Protein AF-A0A812M9R4-F1 (afdb_monomer_lite)

Secondary structure (DSSP, 8-state):
----S-----S--------TTSTT--TTS--S--HHHHHHHHHHHHHHHHHHHHHHHHHHHHS-GGGGTS-B-TTSPBTTSGGGTT--EEEEEE-HHHHHHHHHHHHHTSHHHHHHHTTTS-HHHHHHHHHHTTSS-BTTBSS---------HHHHHHHHHHHHHHHH-TTTHHHHTSTTSTTGGG--HHHHHHSHHHHEEEEEE-TTS--

Radius of gyration: 36.69 Å; chains: 1; bounding box: 53×46×105 Å

Foldseek 3Di:
DDDDPPPPDPPDDDDDDADDPDPPHCPVDDPDPPVPVVVVVVVVVVVVVVVVVVVVVVCVVVDDCCVVPFDAFPVRDGACDDPNNQLRDKDWDFPPCLVCVQVVLQVCLAPQNLVVVVVPDDPVVSVVSCVVQLVDDDPVHPDHSPHDHDHDVVVVCVVVVVVVCCVPPPVNVVVCLDCNDPCVVCRDPVNCVVCVVSGITMDGGHPPPPD

Organism: NCBI:txid1628268

pLDDT: mean 71.86, std 14.17, range [35.97, 97.44]

Structure (mmCIF, N/CA/C/O backbone):
data_AF-A0A812M9R4-F1
#
_entry.id   AF-A0A812M9R4-F1
#
loop_
_atom_site.group_PDB
_atom_site.id
_atom_site.type_symbol
_atom_site.label_atom_id
_atom_site.label_alt_id
_atom_site.label_comp_id
_atom_site.label_asym_id
_atom_site.label_entity_id
_atom_site.label_seq_id
_atom_site.pdbx_PDB_ins_code
_atom_site.Cartn_x
_atom_site.Cartn_y
_atom_site.Cartn_z
_atom_site.occupancy
_atom_site.B_iso_or_equiv
_atom_site.auth_seq_id
_atom_site.auth_comp_id
_atom_site.auth_asym_id
_atom_site.auth_atom_id
_atom_site.pdbx_PDB_model_num
ATOM 1 N N . MET A 1 1 ? 30.048 16.920 -60.007 1.00 39.50 1 MET A N 1
ATOM 2 C CA . MET A 1 1 ? 28.948 16.597 -60.938 1.00 39.50 1 MET A CA 1
ATOM 3 C C . MET A 1 1 ? 27.800 15.982 -60.155 1.00 39.50 1 MET A C 1
ATOM 5 O O . MET A 1 1 ? 27.846 14.800 -59.851 1.00 39.50 1 MET A O 1
ATOM 9 N N . GLY A 1 2 ? 26.817 16.793 -59.764 1.00 48.44 2 GLY A N 1
ATOM 10 C CA . GLY A 1 2 ? 25.521 16.292 -59.312 1.00 48.44 2 GLY A CA 1
ATOM 11 C C . GLY A 1 2 ? 24.586 16.263 -60.514 1.00 48.44 2 GLY A C 1
ATOM 12 O O . GLY A 1 2 ? 24.440 17.286 -61.177 1.00 48.44 2 GLY A O 1
ATOM 13 N N . SER A 1 3 ? 23.996 15.108 -60.815 1.00 43.22 3 SER A N 1
ATOM 14 C CA . SER A 1 3 ? 22.867 15.021 -61.739 1.00 43.22 3 SER A CA 1
ATOM 15 C C . SER A 1 3 ? 21.689 14.429 -60.984 1.00 43.22 3 SER A C 1
ATOM 17 O O . SER A 1 3 ? 21.770 13.347 -60.406 1.00 43.22 3 SER A O 1
ATOM 19 N N . CYS A 1 4 ? 20.643 15.240 -60.918 1.00 44.34 4 CYS A N 1
ATOM 20 C CA . CYS A 1 4 ? 19.433 15.069 -60.146 1.00 44.34 4 CYS A CA 1
ATOM 21 C C . CYS A 1 4 ? 18.510 14.061 -60.843 1.00 44.34 4 CYS A C 1
ATOM 23 O O . CYS A 1 4 ? 18.199 14.226 -62.022 1.00 44.34 4 CYS A O 1
ATOM 25 N N . CYS A 1 5 ? 17.985 13.079 -60.111 1.00 47.25 5 CYS A N 1
ATOM 26 C CA . CYS A 1 5 ? 16.724 12.445 -60.487 1.00 47.25 5 CYS A CA 1
ATOM 27 C C . CYS A 1 5 ? 15.587 13.404 -60.152 1.00 47.25 5 CYS A C 1
ATOM 29 O O . CYS A 1 5 ? 15.036 13.352 -59.060 1.00 47.25 5 CYS A O 1
ATOM 31 N N . CYS A 1 6 ? 15.332 14.311 -61.089 1.00 48.66 6 CYS A N 1
ATOM 32 C CA . CYS A 1 6 ? 14.051 14.919 -61.442 1.00 48.66 6 CYS A CA 1
ATOM 33 C C . CYS A 1 6 ? 14.378 15.976 -62.503 1.00 48.66 6 CYS A C 1
ATOM 35 O O . CYS A 1 6 ? 14.436 17.172 -62.209 1.00 48.66 6 CYS A O 1
ATOM 37 N N . SER A 1 7 ? 14.651 15.539 -63.737 1.00 35.97 7 SER A N 1
ATOM 38 C CA . SER A 1 7 ? 14.579 16.460 -64.869 1.00 35.97 7 SER A CA 1
ATOM 39 C C . SER A 1 7 ? 13.139 16.955 -64.968 1.00 35.97 7 SER A C 1
ATOM 41 O O . SER A 1 7 ? 12.220 16.192 -65.256 1.00 35.97 7 SER A O 1
ATOM 43 N N . ARG A 1 8 ? 12.971 18.244 -64.664 1.00 49.88 8 ARG A N 1
ATOM 44 C CA . ARG A 1 8 ? 11.932 19.115 -65.215 1.00 49.88 8 ARG A CA 1
ATOM 45 C C . ARG A 1 8 ? 11.937 18.914 -66.731 1.00 49.88 8 ARG A C 1
ATOM 47 O O . ARG A 1 8 ? 12.859 19.437 -67.324 1.00 49.88 8 ARG A O 1
ATOM 54 N N . ASP A 1 9 ? 11.017 18.130 -67.296 1.00 44.19 9 ASP A N 1
ATOM 55 C CA . ASP A 1 9 ? 10.668 18.115 -68.735 1.00 44.19 9 ASP A CA 1
ATOM 56 C C . ASP A 1 9 ? 9.443 17.210 -69.014 1.00 44.19 9 ASP A C 1
ATOM 58 O O . ASP A 1 9 ? 9.454 16.387 -69.919 1.00 44.19 9 ASP A O 1
ATOM 62 N N . ASP A 1 10 ? 8.355 17.342 -68.248 1.00 45.22 10 ASP A N 1
ATOM 63 C CA . ASP A 1 10 ? 7.054 16.757 -68.633 1.00 45.22 10 ASP A CA 1
ATOM 64 C C . ASP A 1 10 ? 5.893 17.741 -68.368 1.00 45.22 10 ASP A C 1
ATOM 66 O O . ASP A 1 10 ? 4.749 17.352 -68.147 1.00 45.22 10 ASP A O 1
ATOM 70 N N . GLU A 1 11 ? 6.151 19.050 -68.436 1.00 47.97 11 GLU A N 1
ATOM 71 C CA . GLU A 1 11 ? 5.091 20.030 -68.703 1.00 47.97 11 GLU A CA 1
ATOM 72 C C . GLU A 1 11 ? 4.887 20.133 -70.221 1.00 47.97 11 GLU A C 1
ATOM 74 O O . GLU A 1 11 ? 5.328 21.099 -70.826 1.00 47.97 11 GLU A O 1
ATOM 79 N N . ALA A 1 12 ? 4.302 19.104 -70.853 1.00 44.62 12 ALA A N 1
ATOM 80 C CA . ALA A 1 12 ? 3.541 19.207 -72.116 1.00 44.62 12 ALA A CA 1
ATOM 81 C C . ALA A 1 12 ? 3.262 17.834 -72.758 1.00 44.62 12 ALA A C 1
ATOM 83 O O . ALA A 1 12 ? 3.761 17.553 -73.844 1.00 44.62 12 ALA A O 1
ATOM 84 N N . LYS A 1 13 ? 2.385 16.998 -72.184 1.00 41.06 13 LYS A N 1
ATOM 85 C CA . LYS A 1 13 ? 1.499 16.155 -73.014 1.00 41.06 13 LYS A CA 1
ATOM 86 C C . LYS A 1 13 ? 0.095 16.119 -72.423 1.00 41.06 13 LYS A C 1
ATOM 88 O O . LYS A 1 13 ? -0.183 15.426 -71.452 1.00 41.06 13 LYS A O 1
ATOM 93 N N . ALA A 1 14 ? -0.725 16.943 -73.069 1.00 41.44 14 ALA A N 1
ATOM 94 C CA . ALA A 1 14 ? -2.174 17.017 -73.079 1.00 41.44 14 ALA A CA 1
ATOM 95 C C . ALA A 1 14 ? -2.905 15.699 -72.781 1.00 41.44 14 ALA A C 1
ATOM 97 O O . ALA A 1 14 ? -2.436 14.617 -73.133 1.00 41.44 14 ALA A O 1
ATOM 98 N N . GLU A 1 15 ? -4.091 15.851 -72.192 1.00 51.50 15 GLU A N 1
ATOM 99 C CA . GLU A 1 15 ? -5.118 14.831 -71.983 1.00 51.50 15 GLU A CA 1
ATOM 100 C C . GLU A 1 15 ? -5.062 13.664 -72.983 1.00 51.50 15 GLU A C 1
ATOM 102 O O . GLU A 1 15 ? -5.431 13.802 -74.149 1.00 51.50 15 GLU A O 1
ATOM 107 N N . GLN A 1 16 ? -4.658 12.479 -72.523 1.00 55.59 16 GLN A N 1
ATOM 108 C CA . GLN A 1 16 ? -4.908 11.230 -73.242 1.00 55.59 16 GLN A CA 1
ATOM 109 C C . GLN A 1 16 ? -5.413 10.176 -72.258 1.00 55.59 16 GLN A C 1
ATOM 111 O O . GLN A 1 16 ? -4.800 9.920 -71.224 1.00 55.59 16 GLN A O 1
ATOM 116 N N . LYS A 1 17 ? -6.581 9.604 -72.570 1.00 54.16 17 LYS A N 1
ATOM 117 C CA . LYS A 1 17 ? -7.322 8.678 -71.704 1.00 54.16 17 LYS A CA 1
ATOM 118 C C . LYS A 1 17 ? -6.531 7.386 -71.462 1.00 54.16 17 LYS A C 1
ATOM 120 O O . LYS A 1 17 ? -6.054 6.762 -72.406 1.00 54.16 17 LYS A O 1
ATOM 125 N N . PHE A 1 18 ? -6.450 6.962 -70.201 1.00 53.94 18 PHE A N 1
ATOM 126 C CA . PHE A 1 18 ? -5.855 5.686 -69.796 1.00 53.94 18 PHE A CA 1
ATOM 127 C C . PHE A 1 18 ? -6.773 4.522 -70.205 1.00 53.94 18 PHE A C 1
ATOM 129 O O . PHE A 1 18 ? -7.908 4.435 -69.739 1.00 53.94 18 PHE A O 1
ATOM 136 N N . GLY A 1 19 ? -6.298 3.643 -71.091 1.00 56.34 19 GLY A N 1
ATOM 137 C CA . GLY A 1 19 ? -7.008 2.439 -71.535 1.00 56.34 19 GLY A CA 1
ATOM 138 C C . GLY A 1 19 ? -6.307 1.162 -71.067 1.00 56.34 19 GLY A C 1
ATOM 139 O O . GLY A 1 19 ? -5.078 1.103 -71.047 1.00 56.34 19 GLY A O 1
ATOM 140 N N . LYS A 1 20 ? -7.088 0.142 -70.692 1.00 53.16 20 LYS A N 1
ATOM 141 C CA . LYS A 1 20 ? -6.586 -1.165 -70.234 1.00 53.16 20 LYS A CA 1
ATOM 142 C C . LYS A 1 20 ? -6.058 -1.982 -71.424 1.00 53.16 20 LYS A C 1
ATOM 144 O O . LYS A 1 20 ? -6.725 -2.035 -72.454 1.00 53.16 20 LYS A O 1
ATOM 149 N N . GLY A 1 21 ? -4.888 -2.611 -71.282 1.00 62.41 21 GLY A N 1
ATOM 150 C CA . GLY A 1 21 ? -4.250 -3.440 -72.317 1.00 62.41 21 GLY A CA 1
ATOM 151 C C . GLY A 1 21 ? -3.284 -2.722 -73.274 1.00 62.41 21 GLY A C 1
ATOM 152 O O . GLY A 1 21 ? -2.866 -3.323 -74.260 1.00 62.41 21 GLY A O 1
ATOM 153 N N . GLY A 1 22 ? -2.932 -1.457 -73.015 1.00 64.00 22 GLY A N 1
ATOM 154 C CA . GLY A 1 22 ? -1.917 -0.717 -73.778 1.00 64.00 22 GLY A CA 1
ATOM 155 C C . GLY A 1 22 ? -0.550 -0.663 -73.088 1.00 64.00 22 GLY A C 1
ATOM 156 O O . GLY A 1 22 ? -0.409 -0.994 -71.917 1.00 64.00 22 GLY A O 1
ATOM 157 N N . GLU A 1 23 ? 0.458 -0.134 -73.782 1.00 55.66 23 GLU A N 1
ATOM 158 C CA . GLU A 1 23 ? 1.835 0.036 -73.269 1.00 55.66 23 GLU A CA 1
ATOM 159 C C . GLU A 1 23 ? 1.939 0.983 -72.048 1.00 55.66 23 GLU A C 1
ATOM 161 O O . GLU A 1 23 ? 2.984 1.099 -71.412 1.00 55.66 23 GLU A O 1
ATOM 166 N N . LYS A 1 24 ? 0.836 1.659 -71.692 1.00 55.50 24 LYS A N 1
ATOM 167 C CA . LYS A 1 24 ? 0.681 2.509 -70.499 1.00 55.50 24 LYS A CA 1
ATOM 168 C C . LYS A 1 24 ? -0.412 2.016 -69.541 1.00 55.50 24 LYS A C 1
ATOM 170 O O . LYS A 1 24 ? -1.061 2.827 -68.881 1.00 55.50 24 LYS A O 1
ATOM 175 N N . ASP A 1 25 ? -0.637 0.707 -69.478 1.00 60.44 25 ASP A N 1
ATOM 176 C CA . ASP A 1 25 ? -1.569 0.100 -68.528 1.00 60.44 25 ASP A CA 1
ATOM 177 C C . ASP A 1 25 ? -1.021 0.161 -67.085 1.00 60.44 25 ASP A C 1
ATOM 179 O O . ASP A 1 25 ? 0.061 -0.341 -66.788 1.00 60.44 25 ASP A O 1
ATOM 183 N N . VAL A 1 26 ? -1.772 0.804 -66.182 1.00 58.84 26 VAL A N 1
ATOM 184 C CA . VAL A 1 26 ? -1.432 0.982 -64.751 1.00 58.84 26 VAL A CA 1
ATOM 185 C C . VAL A 1 26 ? -2.275 0.054 -63.856 1.00 58.84 26 VAL A C 1
ATOM 187 O O . VAL A 1 26 ? -2.227 0.133 -62.631 1.00 58.84 26 VAL A O 1
ATOM 190 N N . SER A 1 27 ? -3.064 -0.854 -64.440 1.00 62.84 27 SER A N 1
ATOM 191 C CA . SER A 1 27 ? -4.018 -1.682 -63.688 1.00 62.84 27 SER A CA 1
ATOM 192 C C . SER A 1 27 ? -3.389 -2.780 -62.810 1.00 62.84 27 SER A C 1
ATOM 194 O O . SER A 1 27 ? -4.092 -3.359 -61.985 1.00 62.84 27 SER A O 1
ATOM 196 N N . GLY A 1 28 ? -2.075 -3.021 -62.922 1.00 62.97 28 GLY A N 1
ATOM 197 C CA . GLY A 1 28 ? -1.299 -3.976 -62.111 1.00 62.97 28 GLY A CA 1
ATOM 198 C C . GLY A 1 28 ? -0.453 -3.366 -60.982 1.00 62.97 28 GLY A C 1
ATOM 199 O O . GLY A 1 28 ? 0.392 -4.056 -60.420 1.00 62.97 28 GLY A O 1
ATOM 200 N N . GLY A 1 29 ? -0.640 -2.083 -60.656 1.00 63.53 29 GLY A N 1
ATOM 201 C CA . GLY A 1 29 ? 0.233 -1.339 -59.736 1.00 63.53 29 GLY A CA 1
ATOM 202 C C . GLY A 1 29 ? 1.369 -0.606 -60.469 1.00 63.53 29 GLY A C 1
ATOM 203 O O . GLY A 1 29 ? 1.421 -0.636 -61.695 1.00 63.53 29 GLY A O 1
ATOM 204 N N . PRO A 1 30 ? 2.258 0.129 -59.773 1.00 64.25 30 PRO A N 1
ATOM 205 C CA . PRO A 1 30 ? 3.240 1.007 -60.420 1.00 64.25 30 PRO A CA 1
ATOM 206 C C . PRO A 1 30 ? 4.277 0.242 -61.273 1.00 64.25 30 PRO A C 1
ATOM 208 O O . PRO A 1 30 ? 5.326 -0.155 -60.783 1.00 64.25 30 PRO A O 1
ATOM 211 N N . VAL A 1 31 ? 4.025 0.091 -62.579 1.00 58.34 31 VAL A N 1
ATOM 212 C CA . VAL A 1 31 ? 4.848 -0.697 -63.530 1.00 58.34 31 VAL A CA 1
ATOM 213 C C . VAL A 1 31 ? 6.082 0.048 -64.084 1.00 58.34 31 VAL A C 1
ATOM 215 O O . VAL A 1 31 ? 6.569 -0.252 -65.171 1.00 58.34 31 VAL A O 1
ATOM 218 N N . LYS A 1 32 ? 6.609 1.059 -63.383 1.00 57.41 32 LYS A N 1
ATOM 219 C CA . LYS A 1 32 ? 7.833 1.767 -63.811 1.00 57.41 32 LYS A CA 1
ATOM 220 C C . LYS A 1 32 ? 8.992 1.401 -62.892 1.00 57.41 32 LYS A C 1
ATOM 222 O O . LYS A 1 32 ? 8.864 1.549 -61.684 1.00 57.41 32 LYS A O 1
ATOM 227 N N . ASN A 1 33 ? 10.127 1.006 -63.472 1.00 54.91 33 ASN A N 1
ATOM 228 C CA . ASN A 1 33 ? 11.405 0.780 -62.787 1.00 54.91 33 ASN A CA 1
ATOM 229 C C . ASN A 1 33 ? 11.860 2.053 -62.046 1.00 54.91 33 ASN A C 1
ATOM 231 O O . ASN A 1 33 ? 12.600 2.873 -62.590 1.00 54.91 33 ASN A O 1
ATOM 235 N N . ARG A 1 34 ? 11.405 2.255 -60.802 1.00 61.22 34 ARG A N 1
ATOM 236 C CA . ARG A 1 34 ? 11.771 3.405 -59.955 1.00 61.22 34 ARG A CA 1
ATOM 237 C C . ARG A 1 34 ? 13.104 3.159 -59.244 1.00 61.22 34 ARG A C 1
ATOM 239 O O . ARG A 1 34 ? 13.221 3.295 -58.034 1.00 61.22 34 ARG A O 1
ATOM 246 N N . HIS A 1 35 ? 14.126 2.819 -60.023 1.00 62.25 35 HIS A N 1
ATOM 247 C CA . HIS A 1 35 ? 15.444 2.423 -59.522 1.00 62.25 35 HIS A CA 1
ATOM 248 C C . HIS A 1 35 ? 16.175 3.555 -58.773 1.00 62.25 35 HIS A C 1
ATOM 250 O O . HIS A 1 35 ? 17.030 3.294 -57.934 1.00 62.25 35 HIS A O 1
ATOM 256 N N . CYS A 1 36 ? 15.846 4.819 -59.068 1.00 63.41 36 CYS A N 1
ATOM 257 C CA . CYS A 1 36 ? 16.551 5.968 -58.497 1.00 63.41 36 CYS A CA 1
ATOM 258 C C . CYS A 1 36 ? 16.106 6.328 -57.069 1.00 63.41 36 CYS A C 1
ATOM 260 O O . CYS A 1 36 ? 16.917 6.785 -56.269 1.00 63.41 36 CYS A O 1
ATOM 262 N N . THR A 1 37 ? 14.830 6.118 -56.727 1.00 70.44 37 THR A N 1
ATOM 263 C CA . THR A 1 37 ? 14.314 6.398 -55.374 1.00 70.44 37 THR A CA 1
ATOM 264 C C . THR A 1 37 ? 14.510 5.213 -54.430 1.00 70.44 37 THR A C 1
ATOM 266 O O . THR A 1 37 ? 14.726 5.416 -53.239 1.00 70.44 37 THR A O 1
ATOM 269 N N . ASP A 1 38 ? 14.478 3.989 -54.961 1.00 71.12 38 ASP A N 1
ATOM 270 C CA . ASP A 1 38 ? 14.572 2.756 -54.175 1.00 71.12 38 ASP A CA 1
ATOM 271 C C . ASP A 1 38 ? 15.967 2.564 -53.553 1.00 71.12 38 ASP A C 1
ATOM 273 O O . ASP A 1 38 ? 16.084 2.349 -52.353 1.00 71.12 38 ASP A O 1
ATOM 277 N N . VAL A 1 39 ? 17.047 2.793 -54.316 1.00 82.50 39 VAL A N 1
ATOM 278 C CA . VAL A 1 39 ? 18.433 2.649 -53.817 1.00 82.50 39 VAL A CA 1
ATOM 279 C C . VAL A 1 39 ? 18.738 3.613 -52.665 1.00 82.50 39 VAL A C 1
ATOM 281 O O . VAL A 1 39 ? 19.320 3.211 -51.657 1.00 82.50 39 VAL A O 1
ATOM 284 N N . LEU A 1 40 ? 18.323 4.880 -52.782 1.00 85.88 40 LEU A N 1
ATOM 285 C CA . LEU A 1 40 ? 18.484 5.866 -51.709 1.00 85.88 40 LEU A CA 1
ATOM 286 C C . LEU A 1 40 ? 17.677 5.459 -50.465 1.00 85.88 40 LEU A C 1
ATOM 288 O O . LEU A 1 40 ? 18.190 5.523 -49.348 1.00 85.88 40 LEU A O 1
ATOM 292 N N . CYS A 1 41 ? 16.433 5.011 -50.659 1.00 84.12 41 CYS A N 1
ATOM 293 C CA . CYS A 1 41 ? 15.557 4.560 -49.581 1.00 84.12 41 CYS A CA 1
ATOM 294 C C . CYS A 1 41 ? 16.131 3.330 -48.856 1.00 84.12 41 CYS A C 1
ATOM 296 O O . CYS A 1 41 ? 16.160 3.304 -47.627 1.00 84.12 41 CYS A O 1
ATOM 298 N N . CYS A 1 42 ? 16.682 2.356 -49.590 1.00 86.75 42 CYS A N 1
ATOM 299 C CA . CYS A 1 42 ? 17.352 1.190 -49.017 1.00 86.75 42 CYS A CA 1
ATOM 300 C C . CYS A 1 42 ? 18.568 1.574 -48.164 1.00 86.75 42 CYS A C 1
ATOM 302 O O . CYS A 1 42 ? 18.737 1.028 -47.077 1.00 86.75 42 CYS A O 1
ATOM 304 N N . ILE A 1 43 ? 19.398 2.527 -48.608 1.00 90.81 43 ILE A N 1
ATOM 305 C CA . ILE A 1 43 ? 20.552 2.997 -47.820 1.00 90.81 43 ILE A CA 1
ATOM 306 C C . ILE A 1 43 ? 20.078 3.637 -46.512 1.00 90.81 43 ILE A C 1
ATOM 308 O O . ILE A 1 43 ? 20.595 3.309 -45.446 1.00 90.81 43 ILE A O 1
ATOM 312 N N . ILE A 1 44 ? 19.067 4.508 -46.574 1.00 93.12 44 ILE A N 1
ATOM 313 C CA . ILE A 1 44 ? 18.493 5.150 -45.383 1.00 93.12 44 ILE A CA 1
ATOM 314 C C . ILE A 1 44 ? 17.890 4.102 -44.435 1.00 93.12 44 ILE A C 1
ATOM 316 O O . ILE A 1 44 ? 18.095 4.182 -43.226 1.00 93.12 44 ILE A O 1
ATOM 320 N N . PHE A 1 45 ? 17.201 3.091 -44.966 1.00 92.94 45 PHE A N 1
ATOM 321 C CA . PHE A 1 45 ? 16.622 2.000 -44.181 1.00 92.94 45 PHE A CA 1
ATOM 322 C C . PHE A 1 45 ? 17.692 1.167 -43.465 1.00 92.94 45 PHE A C 1
ATOM 324 O O . PHE A 1 45 ? 17.566 0.881 -42.276 1.00 92.94 45 PHE A O 1
ATOM 331 N N . VAL A 1 46 ? 18.779 0.824 -44.157 1.00 95.50 46 VAL A N 1
ATOM 332 C CA . VAL A 1 46 ? 19.904 0.093 -43.561 1.00 95.50 46 VAL A CA 1
ATOM 333 C C . VAL A 1 46 ? 20.584 0.932 -42.476 1.00 95.50 46 VAL A C 1
ATOM 335 O O . VAL A 1 46 ? 20.827 0.432 -41.379 1.00 95.50 46 VAL A O 1
ATOM 338 N N . LEU A 1 47 ? 20.827 2.223 -42.731 1.00 96.12 47 LEU A N 1
ATOM 339 C CA . LEU A 1 47 ? 21.364 3.144 -41.723 1.00 96.12 47 LEU A CA 1
ATOM 340 C C . LEU A 1 47 ? 20.446 3.261 -40.501 1.00 96.12 47 LEU A C 1
ATOM 342 O O . LEU A 1 47 ? 20.940 3.306 -39.376 1.00 96.12 47 LEU A O 1
ATOM 346 N N . HIS A 1 48 ? 19.127 3.264 -40.698 1.00 95.94 48 HIS A N 1
ATOM 347 C CA . HIS A 1 48 ? 18.156 3.272 -39.607 1.00 95.94 48 HIS A CA 1
ATOM 348 C C . HIS A 1 48 ? 18.271 2.022 -38.725 1.00 95.94 48 HIS A C 1
ATOM 350 O O . HIS A 1 48 ? 18.317 2.154 -37.505 1.00 95.94 48 HIS A O 1
ATOM 356 N N . TRP A 1 49 ? 18.394 0.829 -39.315 1.00 97.44 49 TRP A N 1
ATOM 357 C CA . TRP A 1 49 ? 18.604 -0.410 -38.554 1.00 97.44 49 TRP A CA 1
ATOM 358 C C . TRP A 1 49 ? 19.894 -0.390 -37.736 1.00 97.44 49 TRP A C 1
ATOM 360 O O . TRP A 1 49 ? 19.881 -0.770 -36.566 1.00 97.44 49 TRP A O 1
ATOM 370 N N . PHE A 1 50 ? 20.995 0.091 -38.317 1.00 97.00 50 PHE A N 1
ATOM 371 C CA . PHE A 1 50 ? 22.255 0.227 -37.584 1.00 97.00 50 PHE A CA 1
ATOM 372 C C . PHE A 1 50 ? 22.169 1.274 -36.469 1.00 97.00 50 PHE A C 1
ATOM 374 O O . PHE A 1 50 ? 22.656 1.028 -35.367 1.00 97.00 50 PHE A O 1
ATOM 381 N N . GLY A 1 51 ? 21.513 2.411 -36.717 1.00 96.31 51 GLY A N 1
ATOM 382 C CA . GLY A 1 51 ? 21.275 3.436 -35.700 1.00 96.31 51 GLY A CA 1
ATOM 383 C C . GLY A 1 51 ? 20.407 2.924 -34.550 1.00 96.31 51 GLY A C 1
ATOM 384 O O . GLY A 1 51 ? 20.739 3.128 -33.385 1.00 96.31 51 GLY A O 1
ATOM 385 N N . PHE A 1 52 ? 19.338 2.193 -34.865 1.00 96.12 52 PHE A N 1
ATOM 386 C CA . PHE A 1 52 ? 18.481 1.552 -33.872 1.00 96.12 52 PHE A CA 1
ATOM 387 C C . PHE A 1 52 ? 19.258 0.533 -33.032 1.00 96.12 52 PHE A C 1
ATOM 389 O O . PHE A 1 52 ? 19.214 0.592 -31.805 1.00 96.12 52 PHE A O 1
ATOM 396 N N . ALA A 1 53 ? 20.030 -0.348 -33.677 1.00 96.06 53 ALA A N 1
ATOM 397 C CA . ALA A 1 53 ? 20.864 -1.321 -32.981 1.00 96.06 53 ALA A CA 1
ATOM 398 C C . ALA A 1 53 ? 21.863 -0.632 -32.037 1.00 96.06 53 ALA A C 1
ATOM 400 O O . ALA A 1 53 ? 21.973 -1.026 -30.878 1.00 96.06 53 ALA A O 1
ATOM 401 N N . ALA A 1 54 ? 22.535 0.430 -32.490 1.00 95.50 54 ALA A N 1
ATOM 402 C CA . ALA A 1 54 ? 23.479 1.183 -31.666 1.00 95.50 54 ALA A CA 1
ATOM 403 C C . ALA A 1 54 ? 22.823 1.767 -30.402 1.00 95.50 54 ALA A C 1
ATOM 405 O O . ALA A 1 54 ? 23.385 1.647 -29.316 1.00 95.50 54 ALA A O 1
ATOM 406 N N . ILE A 1 55 ? 21.619 2.339 -30.520 1.00 93.94 55 ILE A N 1
ATOM 407 C CA . ILE A 1 55 ? 20.871 2.887 -29.376 1.00 93.94 55 ILE A CA 1
ATOM 408 C C . ILE A 1 55 ? 20.456 1.776 -28.404 1.00 93.94 55 ILE A C 1
ATOM 410 O O . ILE A 1 55 ? 20.591 1.941 -27.193 1.00 93.94 55 ILE A O 1
ATOM 414 N N . VAL A 1 56 ? 19.989 0.632 -28.915 1.00 92.06 56 VAL A N 1
ATOM 415 C CA . VAL A 1 56 ? 19.613 -0.523 -28.082 1.00 92.06 56 VAL A CA 1
ATOM 416 C C . VAL A 1 56 ? 20.815 -1.052 -27.299 1.00 92.06 56 VAL A C 1
ATOM 418 O O . VAL A 1 56 ? 20.709 -1.273 -26.094 1.00 92.06 56 VAL A O 1
ATOM 421 N N . PHE A 1 57 ? 21.969 -1.220 -27.952 1.00 92.69 57 PHE A N 1
ATOM 422 C CA . PHE A 1 57 ? 23.184 -1.689 -27.281 1.00 92.69 57 PHE A CA 1
ATOM 423 C C . PHE A 1 57 ? 23.725 -0.676 -26.271 1.00 92.69 57 PHE A C 1
ATOM 425 O O . PHE A 1 57 ? 24.145 -1.085 -25.192 1.00 92.69 57 PHE A O 1
ATOM 432 N N . ALA A 1 58 ? 23.672 0.624 -26.575 1.00 90.94 58 ALA A N 1
ATOM 433 C CA . ALA A 1 58 ? 24.043 1.667 -25.620 1.00 90.94 58 ALA A CA 1
ATOM 434 C C . ALA A 1 58 ? 23.143 1.626 -24.372 1.00 90.94 58 ALA A C 1
ATOM 436 O O . ALA A 1 58 ? 23.640 1.575 -23.251 1.00 90.94 58 ALA A O 1
ATOM 437 N N . GLY A 1 59 ? 21.823 1.520 -24.558 1.00 86.56 59 GLY A N 1
ATOM 438 C CA . GLY A 1 59 ? 20.878 1.381 -23.448 1.00 86.56 59 GLY A CA 1
ATOM 439 C C . GLY A 1 59 ? 21.068 0.099 -22.631 1.00 86.56 59 GLY A C 1
ATOM 440 O O . GLY A 1 59 ? 20.831 0.102 -21.426 1.00 86.56 59 GLY A O 1
ATOM 441 N N . TY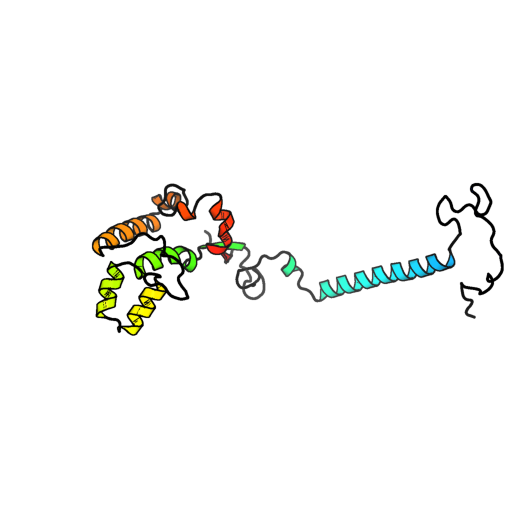R A 1 60 ? 21.526 -0.990 -23.257 1.00 86.56 60 TYR A N 1
ATOM 442 C CA . TYR A 1 60 ? 21.867 -2.226 -22.549 1.00 86.56 60 TYR A CA 1
ATOM 443 C C . TYR A 1 60 ? 23.176 -2.112 -21.755 1.00 86.56 60 TYR A C 1
ATOM 445 O O . TYR A 1 60 ? 23.285 -2.706 -20.688 1.00 86.56 60 TYR A O 1
ATOM 453 N N . ALA A 1 61 ? 24.160 -1.364 -22.263 1.00 86.19 61 ALA A N 1
ATOM 454 C CA . ALA A 1 61 ? 25.445 -1.162 -21.595 1.00 86.19 61 ALA A CA 1
ATOM 455 C C . ALA A 1 61 ? 25.329 -0.245 -20.367 1.00 86.19 61 ALA A C 1
ATOM 457 O O . ALA A 1 61 ? 25.935 -0.535 -19.337 1.00 86.19 61 ALA A O 1
ATOM 458 N N . ASP A 1 62 ? 24.532 0.821 -20.465 1.00 84.69 62 ASP A N 1
ATOM 459 C CA . ASP A 1 62 ? 24.306 1.761 -19.359 1.00 84.69 62 ASP A CA 1
ATOM 460 C C . ASP A 1 62 ? 23.217 1.272 -18.385 1.00 84.69 62 ASP A C 1
ATOM 462 O O . ASP A 1 62 ? 23.154 1.687 -17.225 1.00 84.69 62 ASP A O 1
ATOM 466 N N . GLY A 1 63 ? 22.326 0.397 -18.856 1.00 79.12 63 GLY A N 1
ATOM 467 C CA . GLY A 1 63 ? 21.204 -0.127 -18.090 1.00 79.12 63 GLY A CA 1
ATOM 468 C C . GLY A 1 63 ? 21.570 -1.306 -17.188 1.00 79.12 63 GLY A C 1
ATOM 469 O O . GLY A 1 63 ? 22.485 -2.078 -17.451 1.00 79.12 63 GLY A O 1
ATOM 470 N N . ASN A 1 64 ? 20.778 -1.503 -16.131 1.00 81.00 64 ASN A N 1
ATOM 471 C CA . ASN A 1 64 ? 20.789 -2.746 -15.364 1.00 81.00 64 ASN A CA 1
ATOM 472 C C . ASN A 1 64 ? 19.670 -3.669 -15.895 1.00 81.00 64 ASN A C 1
ATOM 474 O O . ASN A 1 64 ? 18.505 -3.452 -15.540 1.00 81.00 64 ASN A O 1
ATOM 478 N N . PRO A 1 65 ? 19.982 -4.696 -16.716 1.00 81.38 65 PRO A N 1
ATOM 479 C CA . PRO A 1 65 ? 18.975 -5.585 -17.305 1.00 81.38 65 PRO A CA 1
ATOM 480 C C . PRO A 1 65 ? 18.227 -6.413 -16.254 1.00 81.38 65 PRO A C 1
ATOM 482 O O . PRO A 1 65 ? 17.147 -6.937 -16.522 1.00 81.38 65 PRO A O 1
ATOM 485 N N . SER A 1 66 ? 18.763 -6.503 -15.038 1.00 79.25 66 SER A N 1
ATOM 486 C CA . SER A 1 66 ? 18.161 -7.254 -13.944 1.00 79.25 66 SER A CA 1
ATOM 487 C C . SER A 1 66 ? 16.825 -6.644 -13.496 1.00 79.25 66 SER A C 1
ATOM 489 O O . SER A 1 66 ? 15.873 -7.363 -13.203 1.00 79.25 66 SER A O 1
ATOM 491 N N . LYS A 1 67 ? 16.659 -5.320 -13.596 1.00 79.69 67 LYS A N 1
ATOM 492 C CA . LYS A 1 67 ? 15.391 -4.642 -13.258 1.00 79.69 67 LYS A CA 1
ATOM 493 C C . LYS A 1 67 ? 14.200 -5.066 -14.136 1.00 79.69 67 LYS A C 1
ATOM 495 O O . LYS A 1 67 ? 13.064 -4.777 -13.780 1.00 79.69 67 LYS A O 1
ATOM 500 N N . LEU A 1 68 ? 14.437 -5.741 -15.264 1.00 82.69 68 LEU A N 1
ATOM 501 C CA . LEU A 1 68 ? 13.384 -6.161 -16.193 1.00 82.69 68 LEU A CA 1
ATOM 502 C C . LEU A 1 68 ? 12.621 -7.414 -15.736 1.00 82.69 68 LEU A C 1
ATOM 504 O O . LEU A 1 68 ? 11.458 -7.580 -16.094 1.00 82.69 68 LEU A O 1
ATOM 508 N N . TYR A 1 69 ? 13.275 -8.303 -14.985 1.00 82.19 69 TYR A N 1
ATOM 509 C CA . TYR A 1 69 ? 12.688 -9.577 -14.548 1.00 82.19 69 TYR A CA 1
ATOM 510 C C . TYR A 1 69 ? 12.585 -9.703 -13.028 1.00 82.19 69 TYR A C 1
ATOM 512 O O . TYR A 1 69 ? 11.868 -10.578 -12.537 1.00 82.19 69 TYR A O 1
ATOM 520 N N . LEU A 1 70 ? 13.307 -8.865 -12.278 1.00 82.50 70 LEU A N 1
ATOM 521 C CA . LEU A 1 70 ? 13.235 -8.871 -10.825 1.00 82.50 70 LEU A CA 1
ATOM 522 C C . LEU A 1 70 ? 11.939 -8.223 -10.346 1.00 82.50 70 LEU A C 1
ATOM 524 O O . LEU A 1 70 ? 11.546 -7.163 -10.841 1.00 82.50 70 LEU A O 1
ATOM 528 N N . PRO A 1 71 ? 11.254 -8.857 -9.389 1.00 76.00 71 PRO A N 1
ATOM 529 C CA . PRO A 1 71 ? 9.954 -8.392 -8.982 1.00 76.00 71 PRO A CA 1
ATOM 530 C C . PRO A 1 71 ? 10.086 -7.310 -7.894 1.00 76.00 71 PRO A C 1
ATOM 532 O O . PRO A 1 71 ? 11.133 -7.168 -7.255 1.00 76.00 71 PRO A O 1
ATOM 535 N N . ARG A 1 72 ? 9.026 -6.514 -7.720 1.00 76.94 72 ARG A N 1
ATOM 536 C CA . ARG A 1 72 ? 9.035 -5.306 -6.885 1.00 76.94 72 ARG A CA 1
ATOM 537 C C . ARG A 1 72 ? 8.184 -5.430 -5.629 1.00 76.94 72 ARG A C 1
ATOM 539 O O . ARG A 1 72 ? 7.120 -6.047 -5.647 1.00 76.94 72 ARG A O 1
ATOM 546 N N . ASP A 1 73 ? 8.664 -4.786 -4.577 1.00 77.38 73 ASP A N 1
ATOM 547 C CA . ASP A 1 73 ? 7.981 -4.562 -3.306 1.00 77.38 73 ASP A CA 1
ATOM 548 C C . ASP A 1 73 ? 6.987 -3.373 -3.423 1.00 77.38 73 ASP A C 1
ATOM 550 O O . ASP A 1 73 ? 7.044 -2.592 -4.379 1.00 77.38 73 ASP A O 1
ATOM 554 N N . PHE A 1 74 ? 6.072 -3.201 -2.461 1.00 72.69 74 PHE A N 1
ATOM 555 C CA . PHE A 1 74 ? 5.129 -2.073 -2.396 1.00 72.69 74 PHE A CA 1
ATOM 556 C C . PHE A 1 74 ? 5.822 -0.707 -2.307 1.00 72.69 74 PHE A C 1
ATOM 558 O O . PHE A 1 74 ? 5.278 0.288 -2.784 1.00 72.69 74 PHE A O 1
ATOM 565 N N . LYS A 1 75 ? 7.030 -0.649 -1.731 1.00 73.44 75 LYS A N 1
ATOM 566 C CA . LYS A 1 75 ? 7.851 0.574 -1.695 1.00 73.44 75 LYS A CA 1
ATOM 567 C C . LYS A 1 75 ? 8.451 0.943 -3.054 1.00 73.44 75 LYS A C 1
ATOM 569 O O . LYS A 1 75 ? 8.991 2.032 -3.212 1.00 73.44 75 LYS A O 1
ATOM 574 N N . GLY A 1 76 ? 8.334 0.060 -4.047 1.00 75.69 76 GLY A N 1
ATOM 575 C CA . GLY A 1 76 ? 8.984 0.215 -5.344 1.00 75.69 76 GLY A CA 1
ATOM 576 C C . GLY A 1 76 ? 10.440 -0.257 -5.354 1.00 75.69 76 GLY A C 1
ATOM 577 O O . GLY A 1 76 ? 11.121 -0.070 -6.367 1.00 75.69 76 GLY A O 1
ATOM 578 N N . ASP A 1 77 ? 10.893 -0.905 -4.286 1.00 81.19 77 ASP A N 1
ATOM 579 C CA . ASP A 1 77 ? 12.210 -1.526 -4.215 1.00 81.19 77 ASP A CA 1
ATOM 580 C C . ASP A 1 77 ? 12.221 -2.848 -4.990 1.00 81.19 77 ASP A C 1
ATOM 582 O O . ASP A 1 77 ? 11.202 -3.536 -5.103 1.00 81.19 77 ASP A O 1
ATOM 586 N N . TYR A 1 78 ? 13.371 -3.198 -5.564 1.00 81.12 78 TYR A N 1
ATOM 587 C CA . TYR A 1 78 ? 13.555 -4.480 -6.239 1.00 81.12 78 TYR A CA 1
ATOM 588 C C . TYR A 1 78 ? 14.163 -5.481 -5.262 1.00 81.12 78 TYR A C 1
ATOM 590 O O . TYR A 1 78 ? 15.180 -5.194 -4.628 1.00 81.12 78 TYR A O 1
ATOM 598 N N . CYS A 1 79 ? 13.580 -6.674 -5.189 1.00 83.06 79 CYS A N 1
ATOM 599 C CA . CYS A 1 79 ? 14.198 -7.768 -4.451 1.00 83.06 79 CYS A CA 1
ATOM 600 C C . CYS A 1 79 ? 15.540 -8.135 -5.101 1.00 83.06 79 CYS A C 1
ATOM 602 O O . CYS A 1 79 ? 15.656 -8.037 -6.317 1.00 83.06 79 CYS A O 1
ATOM 604 N N . ASP A 1 80 ? 16.538 -8.560 -4.322 1.00 78.25 80 ASP A N 1
ATOM 605 C CA . ASP A 1 80 ? 17.858 -9.002 -4.816 1.00 78.25 80 ASP A CA 1
ATOM 606 C C . ASP A 1 80 ? 18.679 -7.935 -5.581 1.00 78.25 80 ASP A C 1
ATOM 608 O O . ASP A 1 80 ? 19.568 -8.255 -6.372 1.00 78.25 80 ASP A O 1
ATOM 612 N N . LEU A 1 81 ? 18.412 -6.647 -5.331 1.00 76.88 81 LEU A N 1
ATOM 613 C CA . LEU A 1 81 ? 19.216 -5.517 -5.809 1.00 76.88 81 LEU A CA 1
ATOM 614 C C . LEU A 1 81 ? 19.598 -4.594 -4.644 1.00 76.88 81 LE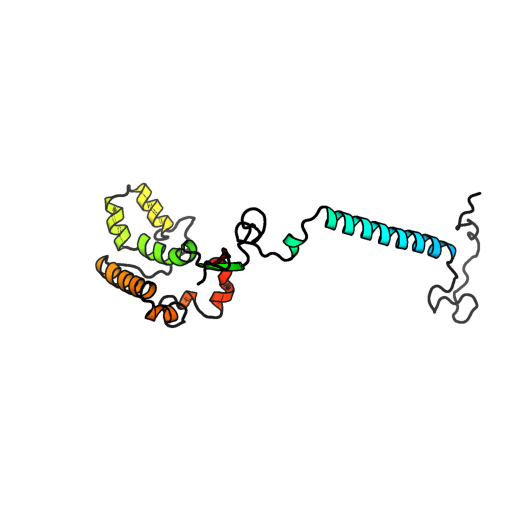U A C 1
ATOM 616 O O . LEU A 1 81 ? 18.816 -4.424 -3.716 1.00 76.88 81 LEU A O 1
ATOM 620 N N . GLU A 1 82 ? 20.796 -4.002 -4.727 1.00 72.19 82 GLU A N 1
ATOM 621 C CA . GLU A 1 82 ? 21.345 -2.973 -3.817 1.00 72.19 82 GLU A CA 1
ATOM 622 C C . GLU A 1 82 ? 21.105 -3.235 -2.315 1.00 72.19 82 GLU A C 1
ATOM 624 O O . GLU A 1 82 ? 21.934 -3.872 -1.670 1.00 72.19 82 GLU A O 1
ATOM 629 N N . GLU A 1 83 ? 19.989 -2.746 -1.771 1.00 66.69 83 GLU A N 1
ATOM 630 C CA . GLU A 1 83 ? 19.607 -2.813 -0.355 1.00 66.69 83 GLU A CA 1
ATOM 631 C C . GLU A 1 83 ? 19.065 -4.192 0.073 1.00 66.69 83 GLU A C 1
ATOM 633 O O . GLU A 1 83 ? 19.214 -4.586 1.228 1.00 66.69 83 GLU A O 1
ATOM 638 N N . TYR A 1 84 ? 18.508 -4.974 -0.859 1.00 70.06 84 TYR A N 1
ATOM 639 C CA . TYR A 1 84 ? 17.872 -6.275 -0.593 1.00 70.06 84 TYR A CA 1
ATOM 640 C C . TYR A 1 84 ? 18.666 -7.460 -1.175 1.00 70.06 84 TYR A C 1
ATOM 642 O O . TYR A 1 84 ? 18.090 -8.472 -1.583 1.00 70.06 84 TYR A O 1
ATOM 650 N N . GLN A 1 85 ? 19.998 -7.358 -1.236 1.00 66.25 85 GLN A N 1
ATOM 651 C CA . GLN A 1 85 ? 20.869 -8.440 -1.720 1.00 66.25 85 GLN A CA 1
ATOM 652 C C . GLN A 1 85 ? 20.698 -9.724 -0.886 1.00 66.25 85 GLN A C 1
ATOM 654 O O . GLN A 1 85 ? 20.817 -9.707 0.338 1.00 66.25 85 GLN A O 1
ATOM 659 N N . GLY A 1 86 ? 20.409 -10.853 -1.547 1.00 70.44 86 GLY A N 1
ATOM 660 C CA . GLY A 1 86 ? 20.150 -12.143 -0.885 1.00 70.44 86 GLY A CA 1
ATOM 661 C C . GLY A 1 86 ? 18.680 -12.389 -0.521 1.00 70.44 86 GLY A C 1
ATOM 662 O O . GLY A 1 86 ? 18.309 -13.473 -0.057 1.00 70.44 86 GLY A O 1
ATOM 663 N N . VAL A 1 87 ? 17.816 -11.412 -0.785 1.00 76.81 87 VAL A N 1
ATOM 664 C CA . VAL A 1 87 ? 16.378 -11.473 -0.544 1.00 76.81 87 VAL A CA 1
ATOM 665 C C . VAL A 1 87 ? 15.684 -11.807 -1.867 1.00 76.81 87 VAL A C 1
ATOM 667 O O . VAL A 1 87 ? 15.183 -10.943 -2.573 1.00 76.81 87 VAL A O 1
ATOM 670 N N . LYS A 1 88 ? 15.739 -13.085 -2.257 1.00 72.31 88 LYS A N 1
ATOM 671 C CA . LYS A 1 88 ? 15.434 -13.533 -3.629 1.00 72.31 88 LYS A CA 1
ATOM 672 C C . LYS A 1 88 ? 13.942 -13.701 -3.945 1.00 72.31 88 LYS A C 1
ATOM 674 O O . LYS A 1 88 ? 13.577 -13.833 -5.112 1.00 72.31 88 LYS A O 1
ATOM 679 N N . LYS A 1 89 ? 13.075 -13.806 -2.935 1.00 75.31 89 LYS A N 1
ATOM 680 C CA . LYS A 1 89 ? 11.669 -14.201 -3.118 1.00 75.31 89 LYS A CA 1
ATOM 681 C C . LYS A 1 89 ? 10.728 -13.089 -2.677 1.00 75.31 89 LYS A C 1
ATOM 683 O O . LYS A 1 89 ? 10.986 -12.433 -1.680 1.00 75.31 89 LYS A O 1
ATOM 688 N N . LEU A 1 90 ? 9.608 -12.937 -3.376 1.00 78.19 90 LEU A N 1
ATOM 689 C CA . LEU A 1 90 ? 8.483 -12.145 -2.887 1.00 78.19 90 LEU A CA 1
ATOM 690 C C . LEU A 1 90 ? 7.520 -13.024 -2.097 1.00 78.19 90 LEU A C 1
ATOM 692 O O . LEU A 1 90 ? 7.152 -14.107 -2.554 1.00 78.19 90 LEU A O 1
ATOM 696 N N . LEU A 1 91 ? 7.065 -12.515 -0.958 1.00 79.44 91 LEU A N 1
ATOM 697 C CA . LEU A 1 91 ? 5.927 -13.045 -0.216 1.00 79.44 91 LEU A CA 1
ATOM 698 C C . LEU A 1 91 ? 4.874 -11.950 -0.068 1.00 79.44 91 LEU A C 1
ATOM 700 O O . LEU A 1 91 ? 5.200 -10.772 0.015 1.00 79.44 91 LEU A O 1
ATOM 704 N N . ARG A 1 92 ? 3.601 -12.332 -0.015 1.00 78.62 92 ARG A N 1
ATOM 705 C CA . ARG A 1 92 ? 2.519 -11.434 0.383 1.00 78.62 92 ARG A CA 1
ATOM 706 C C . ARG A 1 92 ? 2.226 -11.618 1.870 1.00 78.62 92 ARG A C 1
ATOM 708 O O . ARG A 1 92 ? 1.802 -12.696 2.276 1.00 78.62 92 ARG A O 1
ATOM 715 N N . THR A 1 93 ? 2.478 -10.590 2.669 1.00 79.00 93 THR A N 1
ATOM 716 C CA . THR A 1 93 ? 2.144 -10.547 4.096 1.00 79.00 93 THR A CA 1
ATOM 717 C C . THR A 1 93 ? 0.812 -9.834 4.305 1.00 79.00 93 THR A C 1
ATOM 719 O O . THR A 1 93 ? 0.384 -9.033 3.474 1.00 79.00 93 THR A O 1
ATOM 722 N N . LEU A 1 94 ? 0.121 -10.147 5.402 1.00 78.88 94 LEU A N 1
ATOM 723 C CA . LEU A 1 94 ? -1.160 -9.525 5.729 1.00 78.88 94 LEU A CA 1
ATOM 724 C C . LEU A 1 94 ? -0.958 -8.045 6.083 1.00 78.88 94 LEU A C 1
ATOM 726 O O . LEU A 1 94 ? -0.128 -7.708 6.929 1.00 78.88 94 LEU A O 1
ATOM 730 N N . ASN A 1 95 ? -1.743 -7.165 5.469 1.00 78.81 95 ASN A N 1
ATOM 731 C CA . ASN A 1 95 ? -1.813 -5.765 5.852 1.00 78.81 95 ASN A CA 1
ATOM 732 C C . ASN A 1 95 ? -2.630 -5.636 7.138 1.00 78.81 95 ASN A C 1
ATOM 734 O O . ASN A 1 95 ? -3.853 -5.500 7.086 1.00 78.81 95 ASN A O 1
ATOM 738 N N . VAL A 1 96 ? -1.946 -5.660 8.282 1.00 76.44 96 VAL A N 1
ATOM 739 C CA . VAL A 1 96 ? -2.606 -5.617 9.593 1.00 76.44 96 VAL A CA 1
ATOM 740 C C . VAL A 1 96 ? -3.523 -4.401 9.701 1.00 76.44 96 VAL A C 1
ATOM 742 O O . VAL A 1 96 ? -4.647 -4.545 10.164 1.00 76.44 96 VAL A O 1
ATOM 745 N N . SER A 1 97 ? -3.104 -3.237 9.193 1.00 79.31 97 SER A N 1
ATOM 746 C CA . SER A 1 97 ? -3.901 -2.008 9.231 1.00 79.31 97 SER A CA 1
ATOM 747 C C . SER A 1 97 ? -5.222 -2.141 8.478 1.00 79.31 97 SER A C 1
ATOM 749 O O . SER A 1 97 ? -6.249 -1.728 8.997 1.00 79.31 97 SER A O 1
ATOM 751 N N . ALA A 1 98 ? -5.218 -2.749 7.290 1.00 74.88 98 ALA A N 1
ATOM 752 C CA . ALA A 1 98 ? -6.442 -2.943 6.514 1.00 74.88 98 ALA A CA 1
ATOM 753 C C . ALA A 1 98 ? -7.338 -4.042 7.103 1.00 74.88 98 ALA A C 1
ATOM 755 O O . ALA A 1 98 ? -8.557 -3.931 7.046 1.00 74.88 98 ALA A O 1
ATOM 756 N N . THR A 1 99 ? -6.751 -5.093 7.681 1.00 71.44 99 THR A N 1
ATOM 757 C CA . THR A 1 99 ? -7.523 -6.207 8.252 1.00 71.44 99 THR A CA 1
ATOM 758 C C . THR A 1 99 ? -8.140 -5.898 9.605 1.00 71.44 99 THR A C 1
ATOM 760 O O . THR A 1 99 ? -9.169 -6.470 9.943 1.00 71.44 99 THR A O 1
ATOM 763 N N . VAL A 1 100 ? -7.522 -5.016 10.394 1.00 74.00 100 VAL A N 1
ATOM 764 C CA . VAL A 1 100 ? -8.047 -4.641 11.713 1.00 74.00 100 VAL A CA 1
ATOM 765 C C . VAL A 1 100 ? -8.881 -3.369 11.675 1.00 74.00 100 VAL A C 1
ATOM 767 O O . VAL A 1 100 ? -9.472 -3.050 12.693 1.00 74.00 100 VAL A O 1
ATOM 770 N N . ASP A 1 101 ? -8.956 -2.647 10.553 1.00 79.06 101 ASP A N 1
ATOM 771 C CA . ASP A 1 101 ? -9.676 -1.366 10.467 1.00 79.06 101 ASP A CA 1
ATOM 772 C C . ASP A 1 101 ? -11.157 -1.508 10.847 1.00 79.06 101 ASP A C 1
ATOM 774 O O . ASP A 1 101 ? -11.670 -0.749 11.666 1.00 79.06 101 ASP A O 1
ATOM 778 N N . GLU A 1 102 ? -11.837 -2.530 10.323 1.00 74.06 102 GLU A N 1
ATOM 779 C CA . GLU A 1 102 ? -13.247 -2.783 10.639 1.00 74.06 102 GLU A CA 1
ATOM 780 C C . GLU A 1 102 ? -13.435 -3.195 12.104 1.00 74.06 102 GLU A C 1
ATOM 782 O O . GLU A 1 102 ? -14.311 -2.670 12.787 1.00 74.06 102 GLU A O 1
ATOM 787 N N . VAL A 1 103 ? -12.572 -4.071 12.622 1.00 73.06 103 VAL A N 1
ATOM 788 C CA . VAL A 1 103 ? -12.626 -4.534 14.020 1.00 73.06 103 VAL A CA 1
ATOM 789 C C . VAL A 1 103 ? -12.276 -3.402 14.995 1.00 73.06 103 VAL A C 1
ATOM 791 O O . VAL A 1 103 ? -12.892 -3.262 16.050 1.00 73.06 103 VAL A O 1
ATOM 794 N N . ALA A 1 104 ? -11.313 -2.553 14.642 1.00 78.19 104 ALA A N 1
ATOM 795 C CA . ALA A 1 104 ? -10.929 -1.386 15.423 1.00 78.19 104 ALA A CA 1
ATOM 796 C C . ALA A 1 104 ? -12.058 -0.357 15.446 1.00 78.19 104 ALA A C 1
ATOM 798 O O . ALA A 1 104 ? -12.366 0.173 16.509 1.00 78.19 104 ALA A O 1
ATOM 799 N N . LYS A 1 105 ? -12.725 -0.120 14.310 1.00 78.62 105 LYS A N 1
ATOM 800 C CA . LYS A 1 105 ? -13.919 0.730 14.249 1.00 78.62 105 LYS A CA 1
ATOM 801 C C . LYS A 1 105 ? -15.078 0.142 15.051 1.00 78.62 105 LYS A C 1
ATOM 803 O O . LYS A 1 105 ? -15.717 0.898 15.769 1.00 78.62 105 LYS A O 1
ATOM 808 N N . GLN A 1 106 ? -15.307 -1.174 15.018 1.00 75.12 106 GLN A N 1
ATOM 809 C CA . GLN A 1 106 ? -16.298 -1.837 15.885 1.00 75.12 106 GLN A CA 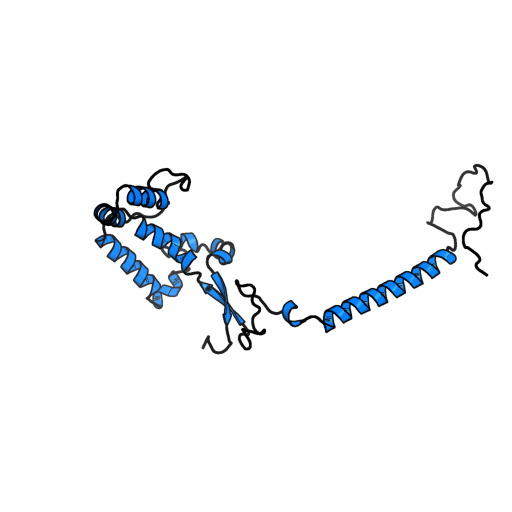1
ATOM 810 C C . GLN A 1 106 ? -16.015 -1.572 17.365 1.00 75.12 106 GLN A C 1
ATOM 812 O O . GLN A 1 106 ? -16.915 -1.213 18.117 1.00 75.12 106 GLN A O 1
ATOM 817 N N . LEU A 1 107 ? -14.757 -1.712 17.784 1.00 78.31 107 LEU A N 1
ATOM 818 C CA . LEU A 1 107 ? -14.369 -1.518 19.175 1.00 78.31 107 LEU A CA 1
ATOM 819 C C . LEU A 1 107 ? -14.466 -0.046 19.596 1.00 78.31 107 LEU A C 1
ATOM 821 O O . LEU A 1 107 ? -15.094 0.272 20.603 1.00 78.31 107 LEU A O 1
ATOM 825 N N . ILE A 1 108 ? -13.846 0.845 18.820 1.00 84.69 108 ILE A N 1
ATOM 826 C CA . ILE A 1 108 ? -13.710 2.266 19.147 1.00 84.69 108 ILE A CA 1
ATOM 827 C C . ILE A 1 108 ? -15.049 2.982 19.031 1.00 84.69 108 ILE A C 1
ATOM 829 O O . ILE A 1 108 ? -15.310 3.848 19.852 1.00 84.69 108 ILE A O 1
ATOM 833 N N . CYS A 1 109 ? -15.894 2.628 18.061 1.00 86.88 109 CYS A N 1
ATOM 834 C CA . CYS A 1 109 ? -17.187 3.271 17.826 1.00 86.88 109 CYS A CA 1
ATOM 835 C C . CYS A 1 109 ? -18.362 2.579 18.527 1.00 86.88 109 CYS A C 1
ATOM 837 O O . CYS A 1 109 ? -19.508 2.945 18.269 1.00 86.88 109 CYS A O 1
ATOM 839 N N . SER A 1 110 ? -18.104 1.616 19.412 1.00 84.00 110 SER A N 1
ATOM 840 C CA . SER A 1 110 ? -19.150 0.969 20.210 1.00 84.00 110 SER A CA 1
ATOM 841 C C . SER A 1 110 ? -19.812 1.927 21.206 1.00 84.00 110 SER A C 1
ATOM 843 O O . SER A 1 110 ? -19.225 2.941 21.598 1.00 84.00 110 SER A O 1
ATOM 845 N N . THR A 1 111 ? -21.041 1.638 21.635 1.00 82.81 111 THR A N 1
ATOM 846 C CA . THR A 1 111 ? -21.685 2.387 22.734 1.00 82.81 111 THR A CA 1
ATOM 847 C C . THR A 1 111 ? -20.943 2.225 24.059 1.00 82.81 111 THR A C 1
ATOM 849 O O . THR A 1 111 ? -20.791 3.205 24.782 1.00 82.81 111 THR A O 1
ATOM 852 N N . ALA A 1 112 ? -20.384 1.042 24.342 1.00 80.25 112 ALA A N 1
ATOM 853 C CA . ALA A 1 112 ? -19.562 0.822 25.532 1.00 80.25 112 ALA A CA 1
ATOM 854 C C . ALA A 1 112 ? -18.316 1.732 25.575 1.00 80.25 112 ALA A C 1
ATOM 856 O O . ALA A 1 112 ? -17.941 2.228 26.640 1.00 80.25 112 ALA A O 1
ATOM 857 N N . ALA A 1 113 ? -17.668 1.969 24.428 1.00 83.06 113 ALA A N 1
ATOM 858 C CA . ALA A 1 113 ? -16.543 2.900 24.338 1.00 83.06 113 ALA A CA 1
ATOM 859 C C . ALA A 1 113 ? -16.993 4.358 24.506 1.00 83.06 113 ALA A C 1
ATOM 861 O O . ALA A 1 113 ? -16.326 5.135 25.192 1.00 83.06 113 ALA A O 1
ATOM 862 N N . GLU A 1 114 ? -18.132 4.723 23.917 1.00 84.25 114 GLU A N 1
ATOM 863 C CA . GLU A 1 114 ? -18.702 6.063 24.036 1.00 84.25 114 GLU A CA 1
ATOM 864 C C . GLU A 1 114 ? -19.034 6.424 25.492 1.00 84.25 114 GLU A C 1
ATOM 866 O O . GLU A 1 114 ? -18.654 7.504 25.941 1.00 84.25 114 GLU A O 1
ATOM 871 N N . ASP A 1 115 ? -19.638 5.511 26.257 1.00 84.44 115 ASP A N 1
ATOM 872 C CA . ASP A 1 115 ? -19.967 5.732 27.673 1.00 84.44 115 ASP A CA 1
ATOM 873 C C . ASP A 1 115 ? -18.725 6.034 28.528 1.00 84.44 115 ASP A C 1
ATOM 875 O 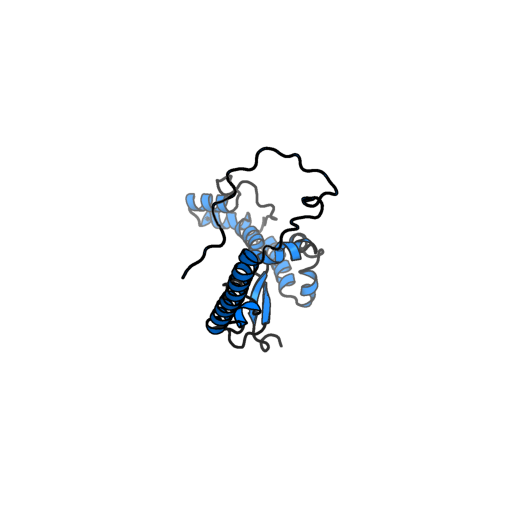O . ASP A 1 115 ? -18.767 6.873 29.432 1.00 84.44 115 ASP A O 1
ATOM 879 N N . ALA A 1 116 ? -17.586 5.410 28.215 1.00 82.81 116 ALA A N 1
ATOM 880 C CA . ALA A 1 116 ? -16.317 5.726 28.863 1.00 82.81 116 ALA A CA 1
ATOM 881 C C . ALA A 1 116 ? -15.774 7.097 28.419 1.00 82.81 116 ALA A C 1
ATOM 883 O O . ALA A 1 116 ? -15.325 7.891 29.250 1.00 82.81 116 ALA A O 1
ATOM 884 N N . LEU A 1 117 ? -15.841 7.400 27.119 1.00 85.69 117 LEU A N 1
ATOM 885 C CA . LEU A 1 117 ? -15.315 8.633 26.522 1.00 85.69 117 LEU A CA 1
ATOM 886 C C . LEU A 1 117 ? -16.082 9.886 26.968 1.00 85.69 117 LEU A C 1
ATOM 888 O O . LEU A 1 117 ? -15.458 10.932 27.141 1.00 85.69 117 LEU A O 1
ATOM 892 N N . VAL A 1 118 ? -17.388 9.787 27.242 1.00 86.81 118 VAL A N 1
ATOM 893 C CA . VAL A 1 118 ? -18.223 10.908 27.731 1.00 86.81 118 VAL A CA 1
ATOM 894 C C . VAL A 1 118 ? -17.709 11.484 29.055 1.00 86.81 118 VAL A C 1
ATOM 896 O O . VAL A 1 118 ? -17.904 12.665 29.338 1.00 86.81 118 VAL A O 1
ATOM 899 N N . THR A 1 119 ? -17.017 10.677 29.861 1.00 86.19 119 THR A N 1
ATOM 900 C CA . THR A 1 119 ? -16.454 11.120 31.147 1.00 86.19 119 THR A CA 1
ATOM 901 C C . THR A 1 119 ? -15.065 11.755 31.037 1.00 86.19 119 THR A C 1
ATOM 903 O O . THR A 1 119 ? -14.599 12.365 32.000 1.00 86.19 119 THR A O 1
ATOM 906 N N . ILE A 1 120 ? -14.400 11.618 29.885 1.00 88.56 120 ILE A N 1
ATOM 907 C CA . ILE A 1 120 ? -12.983 11.967 29.694 1.00 88.56 120 ILE A CA 1
ATOM 908 C C . ILE A 1 120 ? -12.816 13.103 28.677 1.00 88.56 120 ILE A C 1
ATOM 910 O O . ILE A 1 120 ? -11.939 13.950 28.847 1.00 88.56 120 ILE A O 1
ATOM 914 N N . LEU A 1 121 ? -13.631 13.125 27.620 1.00 90.06 121 LEU A N 1
ATOM 915 C CA . LEU A 1 121 ? -13.523 14.096 26.531 1.00 90.06 121 LEU A CA 1
ATOM 916 C C . LEU A 1 121 ? -14.312 15.374 26.827 1.00 90.06 121 LEU A C 1
ATOM 918 O O . LEU A 1 121 ? -15.346 15.361 27.496 1.00 90.06 121 LEU A O 1
ATOM 922 N N . SER A 1 122 ? -13.826 16.495 26.289 1.00 90.69 122 SER A N 1
ATOM 923 C CA . SER A 1 122 ? -14.595 17.738 26.261 1.00 90.69 122 SER A CA 1
ATOM 924 C C . SER A 1 122 ? -15.759 17.625 25.269 1.00 90.69 122 SER A C 1
AT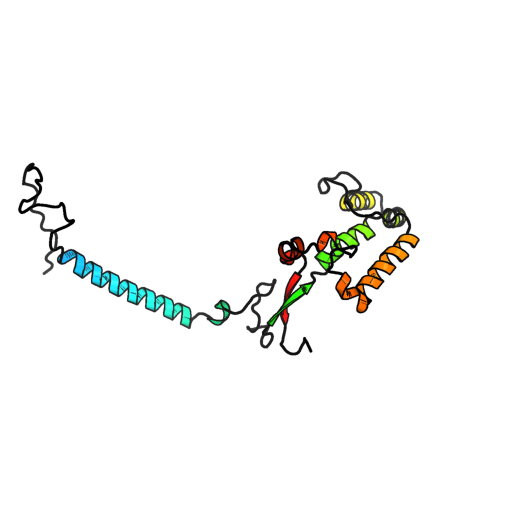OM 926 O O . SER A 1 122 ? -15.749 16.774 24.380 1.00 90.69 122 SER A O 1
ATOM 928 N N . SER A 1 123 ? -16.764 18.500 25.376 1.00 84.75 123 SER A N 1
ATOM 929 C CA . SER A 1 123 ? -17.920 18.465 24.468 1.00 84.75 123 SER A CA 1
ATOM 930 C C . SER A 1 123 ? -17.534 18.611 22.990 1.00 84.75 123 SER A C 1
ATOM 932 O O . SER A 1 123 ? -18.210 18.050 22.141 1.00 84.75 123 SER A O 1
ATOM 934 N N . ALA A 1 124 ? -16.447 19.330 22.686 1.00 86.12 124 ALA A N 1
ATOM 935 C CA . ALA A 1 124 ? -15.964 19.505 21.316 1.00 86.12 124 ALA A CA 1
ATOM 936 C C . ALA A 1 124 ? -15.302 18.226 20.772 1.00 86.12 124 ALA A C 1
ATOM 938 O O . ALA A 1 124 ? -15.636 17.779 19.679 1.00 86.12 124 ALA A O 1
ATOM 939 N N . ASP A 1 125 ? -14.431 17.592 21.563 1.00 89.62 125 ASP A N 1
ATOM 940 C CA . ASP A 1 125 ? -13.738 16.359 21.155 1.00 89.62 125 ASP A CA 1
ATOM 941 C C . ASP A 1 125 ? -14.713 15.180 21.006 1.00 89.62 125 ASP A C 1
ATOM 943 O O . ASP A 1 125 ? -14.502 14.257 20.218 1.00 89.62 125 ASP A O 1
ATOM 947 N N . LEU A 1 126 ? -15.797 15.207 21.781 1.00 88.62 126 LEU A N 1
ATOM 948 C CA . LEU A 1 126 ? -16.846 14.198 21.757 1.00 88.62 126 LEU A CA 1
ATOM 949 C C . LEU A 1 126 ? -17.677 14.270 20.469 1.00 88.62 126 LEU A C 1
ATOM 951 O O . LEU A 1 126 ? -18.014 13.230 19.899 1.00 88.62 126 LEU A O 1
ATOM 955 N N . ASP A 1 127 ? -17.954 15.478 19.976 1.00 88.44 127 ASP A N 1
ATOM 956 C CA . ASP A 1 127 ? -18.618 15.677 18.686 1.00 88.44 127 ASP A CA 1
ATOM 957 C C . ASP A 1 127 ? -17.712 15.250 17.517 1.00 88.44 127 ASP A C 1
ATOM 959 O O . ASP A 1 127 ? -18.182 14.575 16.594 1.00 88.44 127 ASP A O 1
ATOM 963 N N . ASP A 1 128 ? -16.406 15.533 17.594 1.00 90.06 128 ASP A N 1
ATOM 964 C CA . ASP A 1 128 ? -15.416 15.069 16.612 1.00 90.06 128 ASP A CA 1
ATOM 965 C C . ASP A 1 128 ? -15.319 13.534 16.579 1.00 90.06 128 ASP A C 1
ATOM 967 O O . ASP A 1 128 ? -15.343 12.926 15.504 1.00 90.06 128 ASP A O 1
ATOM 971 N N . TYR A 1 129 ? -15.289 12.880 17.745 1.00 88.75 129 TYR A N 1
ATOM 972 C CA . TYR A 1 129 ? -15.313 11.418 17.854 1.00 88.75 129 TYR A CA 1
ATOM 973 C C . TYR A 1 129 ? -16.594 10.818 17.255 1.00 88.75 129 TYR A C 1
ATOM 975 O O . TYR A 1 129 ? -16.536 9.890 16.442 1.00 88.75 129 TYR A O 1
ATOM 983 N N . ARG A 1 130 ? -17.766 11.361 17.604 1.00 88.12 130 ARG A N 1
ATOM 984 C CA . ARG A 1 130 ? -19.047 10.865 17.083 1.00 88.12 130 ARG A CA 1
ATOM 985 C C . ARG A 1 130 ? -19.188 11.083 15.576 1.00 88.12 130 ARG A C 1
ATOM 987 O O . ARG A 1 130 ? -19.809 10.255 14.905 1.00 88.12 130 ARG A O 1
ATOM 994 N N . CYS A 1 131 ? -18.598 12.152 15.038 1.00 89.31 131 CYS A N 1
ATOM 995 C CA . CYS A 1 131 ? -18.479 12.360 13.598 1.00 89.31 131 CYS A CA 1
ATOM 996 C C . CYS A 1 131 ? -17.531 11.338 12.956 1.00 89.31 131 CYS A C 1
ATOM 998 O O . CYS A 1 131 ? -17.904 10.724 11.963 1.00 89.31 131 CYS A O 1
ATOM 1000 N N . ALA A 1 132 ? -16.353 11.073 13.528 1.00 86.56 132 ALA A N 1
ATOM 1001 C CA . ALA A 1 132 ? -15.423 10.063 13.007 1.00 86.56 132 ALA A CA 1
ATOM 1002 C C . ALA A 1 132 ? -16.026 8.644 12.990 1.00 86.56 132 ALA A C 1
ATOM 1004 O O . ALA A 1 132 ? -15.736 7.848 12.097 1.00 86.56 132 ALA A O 1
ATOM 1005 N N . CYS A 1 133 ? -16.907 8.350 13.947 1.00 88.12 133 CYS A N 1
ATOM 1006 C CA . CYS A 1 133 ? -17.652 7.098 14.045 1.00 88.12 133 CYS A CA 1
ATOM 1007 C C . CYS A 1 133 ? -18.963 7.065 13.240 1.00 88.12 133 CYS A C 1
ATOM 1009 O O . CYS A 1 133 ? -19.716 6.098 13.342 1.00 88.12 133 CYS A O 1
ATOM 1011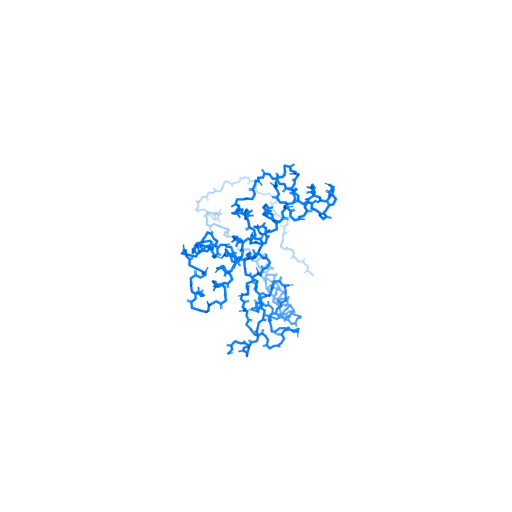 N N . CYS A 1 134 ? -19.264 8.110 12.463 1.00 87.94 134 CYS A N 1
ATOM 1012 C CA . CYS A 1 134 ? -20.514 8.278 11.717 1.00 87.94 134 CYS A CA 1
ATOM 1013 C C . CYS A 1 134 ? -21.795 8.069 12.553 1.00 87.94 134 CYS A C 1
ATOM 1015 O O . CYS A 1 134 ? -22.821 7.635 12.025 1.00 87.94 134 CYS A O 1
ATOM 1017 N N . LYS A 1 135 ? -21.751 8.384 13.856 1.00 83.69 135 LYS A N 1
ATOM 1018 C CA . LYS A 1 135 ? -22.923 8.390 14.750 1.00 83.69 135 LYS A CA 1
ATOM 1019 C C . LYS A 1 135 ? -23.734 9.678 14.613 1.00 83.69 135 LYS A C 1
ATOM 1021 O O . LYS A 1 135 ? -24.942 9.674 14.835 1.00 83.69 135 LYS A O 1
ATOM 1026 N N . LEU A 1 136 ? -23.077 10.769 14.216 1.00 86.06 136 LEU A N 1
ATOM 1027 C CA . LEU A 1 136 ? -23.728 12.001 13.779 1.00 86.06 136 LEU A CA 1
ATOM 1028 C C . LEU A 1 136 ? -23.469 12.255 12.289 1.00 86.06 136 LEU A C 1
ATOM 1030 O O . LEU A 1 136 ? -22.396 11.915 11.784 1.00 86.06 136 LEU A O 1
ATOM 1034 N N . PRO A 1 137 ? -24.426 12.877 11.577 1.00 81.81 137 PRO A N 1
ATOM 1035 C CA . PRO A 1 137 ? -24.227 13.274 10.192 1.00 81.81 137 PRO A CA 1
ATOM 1036 C C . PRO A 1 137 ? -23.188 14.399 10.115 1.00 81.81 137 PRO A C 1
ATOM 1038 O O . PRO A 1 137 ? -23.385 15.483 10.663 1.00 81.81 137 PRO A O 1
ATOM 1041 N N . CYS A 1 138 ? -22.089 14.153 9.408 1.00 84.44 138 CYS A N 1
ATOM 1042 C CA . CYS A 1 138 ? -21.039 15.139 9.172 1.00 84.44 138 CYS A CA 1
ATOM 1043 C C . CYS A 1 138 ? -20.429 14.967 7.774 1.00 84.44 138 CYS A C 1
ATOM 1045 O O . CYS A 1 138 ? -20.730 14.007 7.066 1.00 84.44 138 CYS A O 1
ATOM 1047 N N . ALA A 1 139 ? -19.578 15.904 7.347 1.00 83.88 139 ALA A N 1
ATOM 1048 C CA . ALA A 1 139 ? -19.056 15.939 5.976 1.00 83.88 139 ALA A CA 1
ATOM 1049 C C . ALA A 1 139 ? -18.307 14.656 5.554 1.00 83.88 139 ALA A C 1
ATOM 1051 O O . ALA A 1 139 ? -18.297 14.317 4.373 1.00 83.88 139 ALA A O 1
ATOM 1052 N N . SER A 1 140 ? -17.709 13.936 6.507 1.00 81.00 140 SER A N 1
ATOM 1053 C CA . SER A 1 140 ? -16.974 12.684 6.288 1.00 81.00 140 SER A CA 1
ATOM 1054 C C . SER A 1 140 ? -17.840 11.421 6.330 1.00 81.00 140 SER A C 1
ATOM 1056 O O . SER A 1 140 ? -17.346 10.348 5.994 1.00 81.00 140 SER A O 1
ATOM 1058 N N . CYS A 1 141 ? -19.113 11.523 6.719 1.00 82.06 141 CYS A N 1
ATOM 1059 C CA . CYS A 1 141 ? -19.962 10.376 7.031 1.00 82.06 141 CYS A CA 1
ATOM 1060 C C . CYS A 1 141 ? -21.344 10.504 6.391 1.00 82.06 141 CYS A C 1
ATOM 1062 O O . CYS A 1 141 ? -22.190 11.269 6.848 1.00 82.06 141 CYS A O 1
ATOM 1064 N N . GLN A 1 142 ? -21.578 9.722 5.335 1.00 74.56 142 GLN A N 1
ATOM 1065 C CA . GLN A 1 142 ? -22.853 9.702 4.607 1.00 74.56 142 GLN A CA 1
ATOM 1066 C C . GLN A 1 142 ? -23.786 8.548 5.010 1.00 74.56 142 GLN A C 1
ATOM 1068 O O . GLN A 1 142 ? -24.960 8.568 4.648 1.00 74.56 142 GLN A O 1
ATOM 1073 N N . ALA A 1 143 ? -23.290 7.555 5.753 1.00 75.25 143 ALA A N 1
ATOM 1074 C CA . ALA A 1 143 ? -24.064 6.409 6.228 1.00 75.25 143 ALA A CA 1
ATOM 1075 C C . ALA A 1 143 ? -23.505 5.876 7.558 1.00 75.25 143 ALA A C 1
ATOM 1077 O O . ALA A 1 143 ? -22.330 6.089 7.865 1.00 75.25 143 ALA A O 1
ATOM 1078 N N . SER A 1 144 ? -24.340 5.170 8.328 1.00 73.19 144 SER A N 1
ATOM 1079 C CA . SER A 1 144 ? -23.908 4.447 9.528 1.00 73.19 144 SER A CA 1
ATOM 1080 C C . SER A 1 144 ? -22.947 3.320 9.153 1.00 73.19 144 SER A C 1
ATOM 1082 O O . SER A 1 144 ? -23.184 2.607 8.174 1.00 73.19 144 SER A O 1
ATOM 1084 N N . LEU A 1 145 ? -21.903 3.110 9.954 1.00 72.94 145 LEU A N 1
ATOM 1085 C CA . LEU A 1 145 ? -21.049 1.930 9.828 1.00 72.94 145 LEU A CA 1
ATOM 1086 C C . LEU A 1 145 ? -21.933 0.694 10.067 1.00 72.94 145 LEU A C 1
ATOM 1088 O O . LEU A 1 145 ? -22.524 0.566 11.133 1.00 72.94 145 LEU A O 1
ATOM 1092 N N . GLY A 1 146 ? -22.066 -0.195 9.075 1.00 66.44 146 GLY A N 1
ATOM 1093 C CA . GLY A 1 146 ? -22.864 -1.434 9.154 1.00 66.44 146 GLY A CA 1
ATOM 1094 C C . GLY A 1 146 ? -22.226 -2.508 10.041 1.00 66.44 146 GLY A C 1
ATOM 1095 O O . GLY A 1 146 ? -22.131 -3.667 9.651 1.00 66.44 146 GLY A O 1
ATOM 1096 N N . LEU A 1 147 ? -21.699 -2.093 11.188 1.00 70.56 147 LEU A N 1
ATOM 1097 C CA . LEU A 1 147 ? -20.860 -2.857 12.094 1.00 70.56 147 LEU A CA 1
ATOM 1098 C C . LEU A 1 147 ? -21.682 -3.276 13.321 1.00 70.56 147 LEU A C 1
ATOM 1100 O O . LEU A 1 147 ? -22.547 -2.532 13.776 1.00 70.56 147 LEU A O 1
ATOM 1104 N N . GLN A 1 148 ? -21.419 -4.474 13.851 1.00 70.06 148 GLN A N 1
ATOM 1105 C CA . GLN A 1 148 ? -22.097 -4.980 15.047 1.00 70.06 148 GLN A CA 1
ATOM 1106 C C . GLN A 1 148 ? -21.692 -4.138 16.268 1.00 70.06 148 GLN A C 1
ATOM 1108 O O . GLN A 1 148 ? -20.502 -4.035 16.568 1.00 70.06 148 GLN A O 1
ATOM 1113 N N . ASP A 1 149 ? -22.672 -3.559 16.961 1.00 72.62 149 ASP A N 1
ATOM 1114 C CA . ASP A 1 149 ? -22.432 -2.723 18.141 1.00 72.62 149 ASP A CA 1
ATOM 1115 C C . ASP A 1 149 ? -22.142 -3.568 19.393 1.00 72.62 149 ASP A C 1
ATOM 1117 O O . ASP A 1 149 ? -22.634 -4.692 19.540 1.00 72.62 149 ASP A O 1
ATOM 1121 N N . ILE A 1 150 ? -21.328 -3.022 20.295 1.00 73.12 150 ILE A N 1
ATOM 1122 C CA . ILE A 1 150 ? -20.964 -3.640 21.571 1.00 73.12 150 ILE A CA 1
ATOM 1123 C C . ILE A 1 150 ? -21.616 -2.821 22.684 1.00 73.12 150 ILE A C 1
ATOM 1125 O O . ILE A 1 150 ? -21.082 -1.802 23.118 1.00 73.12 150 ILE A O 1
ATOM 1129 N N . GLU A 1 151 ? -22.767 -3.304 23.147 1.00 69.25 151 GLU A N 1
ATOM 1130 C CA . GLU A 1 151 ? -23.593 -2.618 24.146 1.00 69.25 151 GLU A CA 1
ATOM 1131 C C . GLU A 1 151 ? -23.045 -2.731 25.579 1.00 69.25 151 GLU A C 1
ATOM 1133 O O . GLU A 1 151 ? -23.278 -1.839 26.389 1.00 69.25 151 GLU A O 1
ATOM 1138 N N . ASP A 1 152 ? -22.281 -3.788 25.892 1.00 65.12 152 ASP A N 1
ATOM 1139 C CA . ASP A 1 152 ? -21.724 -4.042 27.230 1.00 65.12 152 ASP A CA 1
ATOM 1140 C C . ASP A 1 152 ? -20.255 -4.534 27.146 1.00 65.12 152 ASP A C 1
ATOM 1142 O O . ASP A 1 152 ? -19.949 -5.470 26.387 1.00 65.12 152 ASP A O 1
ATOM 1146 N N . PRO A 1 153 ? -19.315 -3.952 27.923 1.00 57.75 153 PRO A N 1
ATOM 1147 C CA . PRO A 1 153 ? -17.908 -4.369 27.956 1.00 57.75 153 PRO A CA 1
ATOM 1148 C C . PRO A 1 153 ? -17.690 -5.836 28.383 1.00 57.75 153 PRO A C 1
ATOM 1150 O O . PRO A 1 153 ? -16.696 -6.450 27.987 1.00 57.75 153 PRO A O 1
ATOM 1153 N N . ALA A 1 154 ? -18.606 -6.440 29.145 1.00 58.69 154 ALA A N 1
ATOM 1154 C CA . ALA A 1 154 ? -18.557 -7.861 29.493 1.00 58.69 154 ALA A CA 1
ATOM 1155 C C . ALA A 1 154 ? -18.874 -8.756 28.283 1.00 58.69 154 ALA A C 1
ATOM 1157 O O . ALA A 1 154 ? -18.238 -9.796 28.079 1.00 58.69 154 ALA A O 1
ATOM 1158 N N . THR A 1 155 ? -19.804 -8.327 27.427 1.00 57.25 155 THR A N 1
ATOM 1159 C CA . THR A 1 155 ? -20.093 -8.990 26.151 1.00 57.25 155 THR A CA 1
ATOM 1160 C C . THR A 1 155 ? -18.930 -8.802 25.177 1.00 57.25 155 THR A C 1
ATOM 1162 O O . THR A 1 155 ? -18.576 -9.756 24.483 1.00 57.25 155 THR A O 1
ATOM 1165 N N . ALA A 1 156 ? -18.256 -7.645 25.217 1.00 56.94 156 ALA A N 1
ATOM 1166 C CA . ALA A 1 156 ? -17.015 -7.381 24.490 1.00 56.94 156 ALA A CA 1
ATOM 1167 C C . ALA A 1 156 ? -15.916 -8.389 24.842 1.00 56.94 156 ALA A C 1
ATOM 1169 O O . ALA A 1 156 ? -15.316 -8.974 23.955 1.00 56.94 156 ALA A O 1
ATOM 1170 N N . ALA A 1 157 ? -15.671 -8.666 26.124 1.00 55.66 157 ALA A N 1
ATOM 1171 C CA . ALA A 1 157 ? -14.646 -9.632 26.527 1.00 55.66 157 ALA A CA 1
ATOM 1172 C C . ALA A 1 157 ? -14.941 -11.058 26.020 1.00 55.66 157 ALA A C 1
ATOM 1174 O O . ALA A 1 157 ? -14.017 -11.797 25.684 1.00 55.66 157 ALA A O 1
ATOM 1175 N N . SER A 1 158 ? -16.217 -11.440 25.912 1.00 59.12 158 SER A N 1
ATOM 1176 C CA . SER A 1 158 ? -16.623 -12.743 25.366 1.00 59.12 158 SER A CA 1
ATOM 1177 C C . SER A 1 158 ? -16.548 -12.806 23.834 1.00 59.12 158 SER A C 1
ATOM 1179 O O . SER A 1 158 ? -16.082 -13.802 23.275 1.00 59.12 158 SER A O 1
ATOM 1181 N N . SER A 1 159 ? -16.932 -11.734 23.135 1.00 57.94 159 SER A N 1
ATOM 1182 C CA . SER A 1 159 ? -16.855 -11.647 21.676 1.00 57.94 159 SER A CA 1
ATOM 1183 C C . SER A 1 159 ? -15.405 -11.462 21.226 1.00 57.94 159 SER A C 1
ATOM 1185 O O . SER A 1 159 ? -14.911 -12.254 20.439 1.00 57.94 159 SER A O 1
ATOM 1187 N N . ILE A 1 160 ? -14.663 -10.528 21.813 1.00 61.41 160 ILE A N 1
ATOM 1188 C CA . ILE A 1 160 ? -13.231 -10.314 21.581 1.00 61.41 160 ILE A CA 1
ATOM 1189 C C . ILE A 1 160 ? -12.428 -11.532 22.030 1.00 61.41 160 ILE A C 1
ATOM 1191 O O . ILE A 1 160 ? -11.562 -11.975 21.291 1.00 61.41 160 ILE A O 1
ATOM 1195 N N . GLY A 1 161 ? -12.722 -12.122 23.192 1.00 65.56 161 GLY A N 1
ATOM 1196 C CA . GLY A 1 161 ? -12.045 -13.328 23.673 1.00 65.56 161 GLY A CA 1
ATOM 1197 C C . GLY A 1 161 ? -12.274 -14.531 22.760 1.00 65.56 161 GLY A C 1
ATOM 1198 O O . GLY A 1 161 ? -11.331 -15.258 22.452 1.00 65.56 161 GLY A O 1
ATOM 1199 N N . SER A 1 162 ? -13.495 -14.711 22.246 1.00 63.03 162 SER A N 1
ATOM 1200 C CA . SER A 1 162 ? -13.775 -15.753 21.252 1.00 63.03 162 SER A CA 1
ATOM 1201 C C . SER A 1 162 ? -13.083 -15.480 19.911 1.00 63.03 162 SER A C 1
ATOM 1203 O O . SER A 1 162 ? -12.493 -16.406 19.355 1.00 63.03 162 SER A O 1
ATOM 1205 N N . ARG A 1 163 ? -13.030 -14.226 19.440 1.00 63.84 163 ARG A N 1
ATOM 1206 C CA . ARG A 1 163 ? -12.304 -13.826 18.218 1.00 63.84 163 ARG A CA 1
ATOM 1207 C C . ARG A 1 163 ? -10.790 -13.951 18.375 1.00 63.84 163 ARG A C 1
ATOM 1209 O O . ARG A 1 163 ? -10.131 -14.518 17.516 1.00 63.84 163 ARG A O 1
ATOM 1216 N N . MET A 1 164 ? -10.230 -13.525 19.504 1.00 65.00 164 MET A N 1
ATOM 1217 C CA . MET A 1 164 ? -8.823 -13.736 19.856 1.00 65.00 164 MET A CA 1
ATOM 1218 C C . MET A 1 164 ? -8.501 -15.227 19.933 1.00 65.00 164 MET A C 1
ATOM 1220 O O . MET A 1 164 ? -7.453 -15.638 19.443 1.00 65.00 164 MET A O 1
ATOM 1224 N N . SER A 1 165 ? -9.401 -16.056 20.473 1.00 65.75 165 SER A N 1
ATOM 1225 C CA . SER A 1 165 ? -9.217 -17.512 20.480 1.00 65.75 165 SER A CA 1
ATOM 1226 C C . SER A 1 165 ? -9.244 -18.112 19.071 1.00 65.75 165 SER A C 1
ATOM 1228 O O . SER A 1 165 ? -8.583 -19.109 18.818 1.00 65.75 165 SER A O 1
ATOM 1230 N N . GLU A 1 166 ? -9.969 -17.501 18.134 1.00 68.62 166 GLU A N 1
ATOM 1231 C CA . GLU A 1 166 ? -9.992 -17.908 16.726 1.00 68.62 166 GLU A CA 1
ATOM 1232 C C . GLU A 1 166 ? -8.685 -17.537 16.007 1.00 68.62 166 GLU A C 1
ATOM 1234 O O . GLU A 1 166 ? -8.189 -18.321 15.204 1.00 68.62 166 GLU A O 1
ATOM 1239 N N . PHE A 1 167 ? -8.085 -16.388 16.345 1.00 65.81 167 PHE A N 1
ATOM 1240 C CA . PHE A 1 167 ? -6.801 -15.942 15.789 1.00 65.81 167 PHE A CA 1
ATOM 1241 C C . PHE A 1 167 ? -5.569 -16.615 16.412 1.00 65.81 167 PHE A C 1
ATOM 1243 O O . PHE A 1 167 ? -4.536 -16.721 15.755 1.00 65.81 167 PHE A O 1
ATOM 1250 N N . THR A 1 168 ? -5.646 -17.035 17.677 1.00 70.69 168 THR A N 1
ATOM 1251 C CA . THR A 1 168 ? -4.498 -17.583 18.427 1.00 70.69 168 THR A CA 1
ATOM 1252 C C . THR A 1 168 ? -4.445 -19.109 18.453 1.00 70.69 168 THR A C 1
ATOM 1254 O O . THR A 1 168 ? -3.392 -19.668 18.756 1.00 70.69 168 THR A O 1
ATOM 1257 N N . ASP A 1 169 ? -5.543 -19.796 18.122 1.00 73.12 169 ASP A N 1
ATOM 1258 C CA . ASP A 1 169 ? -5.600 -21.258 18.098 1.00 73.12 169 ASP A CA 1
ATOM 1259 C C . ASP A 1 169 ? -5.178 -21.813 16.718 1.00 73.12 169 ASP A C 1
ATOM 1261 O O . ASP A 1 169 ? -5.903 -21.643 15.728 1.00 73.12 169 ASP A O 1
ATOM 1265 N N . PRO A 1 170 ? -4.040 -22.530 16.616 1.00 67.62 170 PRO A N 1
ATOM 1266 C CA . PRO A 1 170 ? -3.551 -23.070 15.347 1.00 67.62 170 PRO A CA 1
ATOM 1267 C C . PRO A 1 170 ? -4.497 -24.111 14.730 1.00 67.62 170 PRO A C 1
ATOM 1269 O O . PRO A 1 170 ? -4.436 -24.348 13.525 1.00 67.62 170 PRO A O 1
ATOM 1272 N N . SER A 1 171 ? -5.396 -24.714 15.517 1.00 69.94 171 SER A N 1
ATOM 1273 C CA . SER A 1 171 ? -6.392 -25.669 15.014 1.00 69.94 171 SER A CA 1
ATOM 1274 C C . SER A 1 171 ? -7.556 -24.998 14.272 1.00 69.94 171 SER A C 1
ATOM 1276 O O . SER A 1 171 ? -8.209 -25.632 13.443 1.00 69.94 171 SER A O 1
ATOM 1278 N N . LYS A 1 172 ? -7.785 -23.701 14.516 1.00 66.88 172 LYS A N 1
ATOM 1279 C CA . LYS A 1 172 ? -8.848 -22.896 13.890 1.00 66.88 172 LYS A CA 1
ATOM 1280 C C . LYS A 1 172 ? -8.341 -22.019 12.747 1.00 66.88 172 LYS A C 1
ATOM 1282 O O . LYS A 1 172 ? -9.143 -21.422 12.032 1.00 66.88 172 LYS A O 1
ATOM 1287 N N . ALA A 1 173 ? -7.030 -22.018 12.502 1.00 64.44 173 ALA A N 1
ATOM 1288 C CA . ALA A 1 173 ? -6.397 -21.233 11.447 1.00 64.44 173 ALA A CA 1
ATOM 1289 C C . ALA A 1 173 ? -6.952 -21.530 10.040 1.00 64.44 173 ALA A C 1
ATOM 1291 O O . ALA A 1 173 ? -7.035 -20.635 9.205 1.00 64.44 173 ALA A O 1
ATOM 1292 N N . ALA A 1 174 ? -7.382 -22.769 9.781 1.00 60.66 174 ALA A N 1
ATOM 1293 C CA . ALA A 1 174 ? -8.006 -23.142 8.510 1.00 60.66 174 ALA A CA 1
ATOM 1294 C C . ALA A 1 174 ? -9.422 -22.558 8.343 1.00 60.66 174 ALA A C 1
ATOM 1296 O O . ALA A 1 174 ? -9.850 -22.296 7.221 1.00 60.66 174 ALA A O 1
ATOM 1297 N N . ALA A 1 175 ? -10.140 -22.335 9.449 1.00 62.75 175 ALA A N 1
ATOM 1298 C CA . ALA A 1 175 ? -11.478 -21.760 9.427 1.00 62.75 175 ALA A CA 1
ATOM 1299 C C . ALA A 1 175 ? -11.448 -20.237 9.236 1.00 62.75 175 ALA A C 1
ATOM 1301 O O . ALA A 1 175 ? -12.385 -19.718 8.640 1.00 62.75 175 ALA A O 1
ATOM 1302 N N . LEU A 1 176 ? -10.368 -19.547 9.640 1.00 63.50 176 LEU A N 1
ATOM 1303 C CA . LEU A 1 176 ? -10.206 -18.087 9.513 1.00 63.50 176 LEU A CA 1
ATOM 1304 C C . LEU A 1 176 ? -10.468 -17.561 8.094 1.00 63.50 176 LEU A C 1
ATOM 1306 O O . LEU A 1 176 ? -11.081 -16.504 7.948 1.00 63.50 176 LEU A O 1
ATOM 1310 N N . PHE A 1 177 ? -10.043 -18.318 7.079 1.00 61.88 177 PHE A N 1
ATOM 1311 C CA . PHE A 1 177 ? -10.132 -17.970 5.654 1.00 61.88 177 PHE A CA 1
ATOM 1312 C C . PHE A 1 177 ? -11.258 -18.707 4.913 1.00 61.88 177 PHE A C 1
ATOM 1314 O O . PHE A 1 177 ? -11.238 -18.799 3.688 1.00 61.88 177 PHE A O 1
ATOM 1321 N N . SER A 1 178 ? -12.210 -19.287 5.646 1.00 59.31 178 SER A N 1
ATOM 1322 C CA . SER A 1 178 ? -13.342 -20.021 5.075 1.00 59.31 178 SER A CA 1
ATOM 1323 C C . SER A 1 178 ? -14.644 -19.231 5.207 1.00 59.31 178 SER A C 1
ATOM 1325 O O . SER A 1 178 ? -14.818 -18.449 6.142 1.00 59.31 178 SER A O 1
ATOM 1327 N N . SER A 1 179 ? -15.604 -19.507 4.325 1.00 52.47 179 SER A N 1
ATOM 1328 C CA . SER A 1 179 ? -16.950 -18.914 4.347 1.00 52.47 179 SER A CA 1
ATOM 1329 C C . SER A 1 179 ? -17.793 -19.280 5.584 1.00 52.47 179 SER A C 1
ATOM 1331 O O . SER A 1 179 ? -18.925 -18.823 5.715 1.00 52.47 179 SER A O 1
ATOM 1333 N N . GLY A 1 180 ? -17.262 -20.095 6.504 1.00 53.09 180 GLY A N 1
ATOM 1334 C CA . GLY A 1 180 ? -17.879 -20.423 7.794 1.00 53.09 180 GLY A CA 1
ATOM 1335 C C . GLY A 1 180 ? -17.349 -19.616 8.987 1.00 53.09 180 GLY A C 1
ATOM 1336 O O . GLY A 1 180 ? -17.803 -19.839 10.108 1.00 53.09 180 GLY A O 1
ATOM 1337 N N . SER A 1 181 ? -16.381 -18.719 8.778 1.00 57.81 181 SER A N 1
ATOM 1338 C CA . SER A 1 181 ? -15.810 -17.852 9.821 1.00 57.81 181 SER A CA 1
ATOM 1339 C C . SER A 1 181 ? -16.622 -16.562 9.962 1.00 57.81 181 SER A C 1
ATOM 1341 O O . SER A 1 181 ? -17.344 -16.166 9.051 1.00 57.81 181 SER A O 1
ATOM 1343 N N . ALA A 1 182 ? -16.508 -15.851 11.085 1.00 54.91 182 ALA A N 1
ATOM 1344 C CA . ALA A 1 182 ? -17.147 -14.532 11.206 1.00 54.91 182 ALA A CA 1
ATOM 1345 C C . ALA A 1 182 ? -16.553 -13.476 10.257 1.00 54.91 182 ALA A C 1
ATOM 1347 O O . ALA A 1 182 ? -17.139 -12.413 10.079 1.00 54.91 182 ALA A O 1
ATOM 1348 N N . ASN A 1 183 ? -15.428 -13.799 9.618 1.00 55.31 183 ASN A N 1
ATOM 1349 C CA . ASN A 1 183 ? -14.817 -13.026 8.548 1.00 55.31 183 ASN A CA 1
ATOM 1350 C C . ASN A 1 183 ? -15.272 -13.507 7.151 1.00 55.31 183 ASN A C 1
ATOM 1352 O O . ASN A 1 183 ? -14.748 -13.055 6.142 1.00 55.31 183 ASN A O 1
ATOM 1356 N N . ALA A 1 184 ? -16.235 -14.430 7.050 1.00 55.94 184 ALA A N 1
ATOM 1357 C CA . ALA A 1 184 ? -16.699 -14.990 5.777 1.00 55.94 184 ALA A CA 1
ATOM 1358 C C . ALA A 1 184 ? -17.112 -13.921 4.754 1.00 55.94 184 ALA A C 1
ATOM 1360 O O . ALA A 1 184 ? -16.838 -14.074 3.569 1.00 55.94 184 ALA A O 1
ATOM 1361 N N . VAL A 1 185 ? -17.699 -12.813 5.218 1.00 52.91 185 VAL A N 1
ATOM 1362 C CA . VAL A 1 185 ? -18.117 -11.687 4.365 1.00 52.91 185 VAL A CA 1
ATOM 1363 C C . VAL A 1 185 ? -16.946 -10.952 3.700 1.00 52.91 185 VAL A C 1
ATOM 1365 O O . VAL A 1 185 ? -17.146 -10.290 2.687 1.00 52.91 185 VAL A O 1
ATOM 1368 N N . SER A 1 186 ? -15.726 -11.088 4.227 1.00 54.94 186 SER A N 1
ATOM 1369 C CA . SER A 1 186 ? -14.489 -10.546 3.652 1.00 54.94 186 SER A CA 1
ATOM 1370 C C . SER A 1 186 ? -13.608 -11.612 2.982 1.00 54.94 186 SER A C 1
ATOM 1372 O O . SER A 1 186 ? -12.616 -11.263 2.340 1.00 54.94 186 SER A O 1
ATOM 1374 N N . PHE A 1 187 ? -13.986 -12.896 3.067 1.00 53.50 187 PHE A N 1
ATOM 1375 C CA . PHE A 1 187 ? -13.223 -14.038 2.545 1.00 53.50 187 PHE A CA 1
ATOM 1376 C C . PHE A 1 187 ? -14.011 -14.949 1.585 1.00 53.50 187 PHE A C 1
ATOM 1378 O O . PHE A 1 187 ? -13.618 -16.096 1.364 1.00 53.50 187 PHE A O 1
ATOM 1385 N N . ASP A 1 188 ? -15.085 -14.462 0.959 1.00 54.03 188 ASP A N 1
ATOM 1386 C CA . ASP A 1 188 ? -15.678 -15.178 -0.174 1.00 54.03 188 ASP A CA 1
ATOM 1387 C C . ASP A 1 188 ? -14.608 -15.392 -1.258 1.00 54.03 188 ASP A C 1
ATOM 1389 O O . ASP A 1 188 ? -13.846 -14.480 -1.595 1.00 54.03 188 ASP A O 1
ATOM 1393 N N . ALA A 1 189 ? -14.504 -16.617 -1.779 1.00 50.94 189 ALA A N 1
ATOM 1394 C CA . ALA A 1 189 ? -13.384 -17.052 -2.622 1.00 50.94 189 ALA A CA 1
ATOM 1395 C C . ALA A 1 189 ? -13.192 -16.194 -3.891 1.00 50.94 189 ALA A C 1
ATOM 1397 O O . ALA A 1 189 ? -12.098 -16.158 -4.453 1.00 50.94 189 ALA A O 1
ATOM 1398 N N . GLU A 1 190 ? -14.230 -15.476 -4.320 1.00 52.31 190 GLU A N 1
ATOM 1399 C CA . GLU A 1 190 ? -14.210 -14.541 -5.450 1.00 52.31 190 GLU A CA 1
ATOM 1400 C C . GLU A 1 190 ? -13.763 -13.121 -5.046 1.00 52.31 190 GLU A C 1
ATOM 1402 O O . GLU A 1 190 ? -13.155 -12.417 -5.852 1.00 52.31 190 GLU A O 1
ATOM 1407 N N . ALA A 1 191 ? -13.971 -12.720 -3.787 1.00 57.72 191 ALA A N 1
ATOM 1408 C CA . ALA A 1 191 ? -13.581 -11.417 -3.250 1.00 57.72 191 ALA A CA 1
ATOM 1409 C C . ALA A 1 191 ? -12.115 -11.376 -2.788 1.00 57.72 191 ALA A C 1
ATOM 1411 O O . ALA A 1 191 ? -11.449 -10.363 -2.987 1.00 57.72 191 ALA A O 1
ATOM 1412 N N . ILE A 1 192 ? -11.564 -12.475 -2.247 1.00 59.72 192 ILE A N 1
ATOM 1413 C CA . ILE A 1 192 ? -10.168 -12.509 -1.757 1.00 59.72 192 ILE A CA 1
ATOM 1414 C C . ILE A 1 192 ? -9.180 -12.155 -2.864 1.00 59.72 192 ILE A C 1
ATOM 1416 O O . ILE A 1 192 ? -8.272 -11.355 -2.653 1.00 59.72 192 ILE A O 1
ATOM 1420 N N . TRP A 1 193 ? -9.333 -12.755 -4.045 1.00 61.44 193 TRP A N 1
ATOM 1421 C CA . TRP A 1 193 ? -8.428 -12.494 -5.165 1.00 61.44 193 TRP A CA 1
ATOM 1422 C C . TRP A 1 193 ? -8.686 -11.126 -5.809 1.00 61.44 193 TRP A C 1
ATOM 1424 O O . TRP A 1 193 ? -7.749 -10.537 -6.347 1.00 61.44 193 TRP A O 1
ATOM 1434 N N . GLY A 1 194 ? -9.912 -10.597 -5.704 1.00 68.44 194 GLY A N 1
ATOM 1435 C CA . GLY A 1 194 ? -10.271 -9.243 -6.140 1.00 68.44 194 GLY A CA 1
ATOM 1436 C C . GLY A 1 194 ? -9.730 -8.134 -5.227 1.00 68.44 194 GLY A C 1
ATOM 1437 O O . GLY A 1 194 ? -9.313 -7.090 -5.718 1.00 68.44 194 GLY A O 1
ATOM 1438 N N . GLU A 1 195 ? -9.653 -8.390 -3.919 1.00 66.31 195 GLU A N 1
ATOM 1439 C CA . GLU A 1 195 ? -9.231 -7.443 -2.871 1.00 66.31 195 GLU A CA 1
ATOM 1440 C C . GLU A 1 195 ? -7.853 -7.790 -2.269 1.00 66.31 195 GLU A C 1
ATOM 1442 O O . GLU A 1 195 ? -7.420 -7.213 -1.267 1.00 66.31 195 GLU A O 1
ATOM 1447 N N . MET A 1 196 ? -7.111 -8.722 -2.878 1.00 68.44 196 MET A N 1
ATOM 1448 C CA . MET A 1 196 ? -5.804 -9.169 -2.380 1.00 68.44 196 MET A CA 1
ATOM 1449 C C . MET A 1 196 ? -4.817 -8.007 -2.228 1.00 68.44 196 MET A C 1
ATOM 1451 O O . MET A 1 196 ? -3.978 -8.015 -1.335 1.00 68.44 196 MET A O 1
ATOM 1455 N N . THR A 1 197 ? -4.908 -6.989 -3.078 1.00 71.19 197 THR A N 1
ATOM 1456 C CA . THR A 1 197 ? -4.055 -5.795 -3.005 1.00 71.19 197 THR A CA 1
ATOM 1457 C C . THR A 1 197 ? -4.371 -4.899 -1.807 1.00 71.19 197 THR A C 1
ATOM 1459 O O . THR A 1 197 ? -3.495 -4.157 -1.369 1.00 71.19 197 THR A O 1
ATOM 1462 N N . LYS A 1 198 ? -5.586 -4.975 -1.251 1.00 76.56 198 LYS A N 1
ATOM 1463 C CA . LYS A 1 198 ? -6.001 -4.232 -0.056 1.00 76.56 198 LYS A CA 1
ATOM 1464 C C . LYS A 1 198 ? -5.520 -4.925 1.216 1.00 76.56 198 LYS A C 1
ATOM 1466 O O . LYS A 1 198 ? -4.951 -4.283 2.102 1.00 76.56 198 LYS A O 1
ATOM 1471 N N . PHE A 1 199 ? -5.712 -6.240 1.286 1.00 73.44 199 PHE A N 1
ATOM 1472 C CA . PHE A 1 199 ? -5.410 -7.029 2.481 1.00 73.44 199 PHE A CA 1
ATOM 1473 C C . PHE A 1 199 ? -4.003 -7.623 2.505 1.00 73.44 199 PHE A C 1
ATOM 1475 O O . PHE A 1 199 ? -3.570 -8.074 3.562 1.00 73.44 199 PHE A O 1
ATOM 1482 N N . MET A 1 200 ? -3.267 -7.619 1.389 1.00 79.44 200 MET A N 1
ATOM 1483 C CA . MET A 1 200 ? -1.912 -8.159 1.332 1.00 79.44 200 MET A CA 1
ATOM 1484 C C . MET A 1 200 ? -0.886 -7.180 0.766 1.00 79.44 200 MET A C 1
ATOM 1486 O O . MET A 1 200 ? -1.045 -6.621 -0.318 1.00 79.44 200 MET A O 1
ATOM 1490 N N . VAL A 1 201 ? 0.237 -7.075 1.468 1.00 82.00 201 VAL A N 1
ATOM 1491 C CA . VAL A 1 201 ? 1.408 -6.282 1.096 1.00 82.00 201 VAL A CA 1
ATOM 1492 C C . VAL A 1 201 ? 2.501 -7.218 0.584 1.00 82.00 201 VAL A C 1
ATOM 1494 O O . VAL A 1 201 ? 2.803 -8.229 1.209 1.00 82.00 201 VAL A O 1
ATOM 1497 N N . ALA A 1 202 ? 3.079 -6.924 -0.581 1.00 81.38 202 ALA A N 1
ATOM 1498 C CA . ALA A 1 202 ? 4.189 -7.707 -1.128 1.00 81.38 202 ALA A CA 1
ATOM 1499 C C . ALA A 1 202 ? 5.502 -7.277 -0.469 1.00 81.38 202 ALA A C 1
ATOM 1501 O O . ALA A 1 202 ? 5.801 -6.096 -0.503 1.00 81.38 202 ALA A O 1
ATOM 1502 N N . VAL A 1 203 ? 6.265 -8.216 0.089 1.00 83.00 203 VAL A N 1
ATOM 1503 C CA . VAL A 1 203 ? 7.531 -7.971 0.789 1.00 83.00 203 VAL A CA 1
ATOM 1504 C C . VAL A 1 203 ? 8.622 -8.887 0.236 1.00 83.00 203 VAL A C 1
ATOM 1506 O O . VAL A 1 203 ? 8.372 -10.067 -0.039 1.00 83.00 203 VAL A O 1
ATOM 1509 N N . CYS A 1 204 ? 9.842 -8.373 0.090 1.00 85.69 204 CYS A N 1
ATOM 1510 C CA . CYS A 1 204 ? 11.007 -9.194 -0.238 1.00 85.69 204 CYS A CA 1
ATOM 1511 C C . CYS A 1 204 ? 11.442 -10.053 0.977 1.00 85.69 204 CYS A C 1
ATOM 1513 O O . CYS A 1 204 ? 11.686 -9.532 2.064 1.00 85.69 204 CYS A O 1
ATOM 1515 N N . LEU A 1 205 ? 11.606 -11.371 0.795 1.00 78.19 205 LEU A N 1
ATOM 1516 C CA . LEU A 1 205 ? 12.168 -12.309 1.779 1.00 78.19 205 LEU A CA 1
ATOM 1517 C C . LEU A 1 205 ? 13.363 -13.122 1.249 1.00 78.19 205 LEU A C 1
ATOM 1519 O O . LEU A 1 205 ? 13.481 -13.444 0.061 1.00 78.19 205 LEU A O 1
ATOM 1523 N N . ASN A 1 206 ? 14.271 -13.466 2.167 1.00 76.50 206 ASN A N 1
ATOM 1524 C CA . ASN A 1 206 ? 15.376 -14.380 1.894 1.00 76.50 206 ASN A CA 1
ATOM 1525 C C . ASN A 1 206 ? 14.871 -15.838 1.899 1.00 76.50 206 ASN A C 1
ATOM 1527 O O . ASN A 1 206 ? 13.784 -16.149 2.387 1.00 76.50 206 ASN A O 1
ATOM 1531 N N . GLN A 1 207 ? 15.649 -16.757 1.328 1.00 65.56 207 GLN A N 1
ATOM 1532 C CA . GLN A 1 207 ? 15.248 -18.168 1.265 1.00 65.56 207 GLN A CA 1
ATOM 1533 C C . GLN A 1 207 ? 15.353 -18.902 2.613 1.00 65.56 207 GLN A C 1
ATOM 1535 O O . GLN A 1 207 ? 14.831 -20.007 2.722 1.00 65.56 207 GLN A O 1
ATOM 1540 N N . THR A 1 208 ? 16.009 -18.316 3.616 1.00 64.69 208 THR A N 1
ATOM 1541 C CA . THR A 1 208 ? 16.302 -18.946 4.912 1.00 64.69 208 THR A CA 1
ATOM 1542 C C . THR A 1 208 ? 15.299 -18.594 6.014 1.00 64.69 208 THR A C 1
ATOM 1544 O O . THR A 1 208 ? 15.302 -19.251 7.047 1.00 64.69 208 THR A O 1
ATOM 1547 N N . SER A 1 209 ? 14.425 -17.603 5.813 1.00 61.41 209 SER A N 1
ATOM 1548 C CA . SER A 1 209 ? 13.436 -17.142 6.802 1.00 61.41 209 SER A CA 1
ATOM 1549 C C . SER A 1 209 ? 12.131 -17.949 6.834 1.00 61.41 209 SER A C 1
ATOM 1551 O O . SER A 1 209 ? 11.312 -17.719 7.717 1.00 61.41 209 SER A O 1
ATOM 1553 N N . CYS A 1 210 ? 11.914 -18.874 5.894 1.00 57.03 210 CYS A N 1
ATOM 1554 C CA . CYS A 1 210 ? 10.714 -19.721 5.835 1.00 57.03 210 CYS A CA 1
ATOM 1555 C C . CYS A 1 210 ? 11.069 -21.209 5.984 1.00 57.03 210 CYS A C 1
ATOM 1557 O O . CYS A 1 210 ? 10.762 -22.003 5.092 1.00 57.03 210 CYS A O 1
ATOM 1559 N N . ALA A 1 211 ? 11.750 -21.560 7.076 1.00 41.81 211 ALA A N 1
ATOM 1560 C CA . ALA A 1 211 ? 11.999 -22.936 7.504 1.00 41.81 211 ALA A CA 1
ATOM 1561 C C . ALA A 1 211 ? 11.431 -23.155 8.909 1.00 41.81 211 ALA A C 1
ATOM 1563 O O . ALA A 1 211 ? 11.587 -22.232 9.741 1.00 41.81 211 ALA A O 1
#

Sequence (211 aa):
MGSCCCSRDDEAKAEQKFGKGGEKDVSGGPVKNRHCTDVLCCIIFVLHWFGFAAIVFAGYADGNPSKLYLPRDFKGDYCDLEEYQGVKKLLRTLNVSATVDEVAKQLICSTAAEDALVTILSSADLDDYRCACCKLPCASCQASLGLQDIEDPATAASSIGSRMSEFTDPSKAAALFSSGSANAVSFDAEAIWGEMTKFMVAVCLNQTSCA